Protein AF-A0A3D1ETH5-F1 (afdb_monomer)

Sequence (197 aa):
MKRRTPTIRRSRGFTLVEVIVVAILLSFAALAVVPSLRANPSAKFQLATDQVMDLLSVYALRDRTGNAPVALQRQLDFQGMEVVSDRLALLVQDEIDGVTEWRIDPHVRPVELIEAISRDGIDVRLDGELIDTEGEPIAHRPGEDRPDILVLLRQEDLQLTSMIRLSPWSIAPSRDGRAEAMDEIDLDGLGRSEVDW

Solvent-accessible surface area (backbone atoms only — not comparable to full-atom values): 11628 Å² total; per-residue (Å²): 138,86,84,82,78,82,80,79,78,80,75,82,71,83,49,75,66,56,53,51,51,50,52,52,52,49,52,56,50,46,67,68,50,57,64,77,73,51,79,59,52,70,58,40,32,50,51,39,51,53,42,48,44,52,51,50,24,51,49,40,48,40,51,73,73,38,90,46,37,36,24,45,30,38,48,73,41,67,63,86,92,43,77,76,40,35,29,48,33,54,28,33,52,46,77,55,98,89,44,79,44,83,38,71,37,91,90,53,80,60,35,64,41,62,84,27,37,38,98,85,17,68,47,43,22,50,74,80,45,81,52,78,36,76,73,58,60,53,69,48,53,60,91,56,87,53,61,36,37,35,41,37,41,29,24,69,96,76,70,44,74,48,43,38,37,34,48,54,86,47,68,53,33,19,51,74,87,40,64,65,70,75,73,80,77,62,57,78,83,68,73,65,86,81,70,86,128

Nearest PDB structures (foldseek):
  4k15-assembly1_A-2  TM=2.577E-01  e=1.384E+00  Listeria monocytogenes EGD-e
  4k15-assembly1_B-2  TM=2.641E-01  e=2.159E+00  Listeria monocytogenes EGD-e
  5yzg-assembly1_Y  TM=3.967E-01  e=9.155E+00  Homo sapiens

pLDDT: mean 82.35, std 14.4, range [39.69, 95.88]

Radius of gyration: 28.46 Å; Cα contacts (8 Å, |Δi|>4): 292; chains: 1; bounding box: 95×39×78 Å

Mean predicted aligned error: 12.79 Å

Secondary structure (DSSP, 8-state):
--PPPP------PPPHHHHHHHHHHHHHHHHHHGGGGS--HHHHHHHHHHHHHHHHHHHHHHHHH-SS-EEEEEEEEEETTEEEEEEEEEEEEEEETTEEEEEE-TTSPPEE-TTTS-TT-EEEEETTEEE--SSS-EEE-TTSPPP-EEEEEEETTTTEEEEEEE-TT-SS-EETTEE-PPP---STTTT------

Foldseek 3Di:
DDDDDDDPPPDPDQDPVNVVVVVVVVVVVCVVCVVVPPPDLQVLLVVLLVLVQVQVLVVLVCLAPPQWKKFWAWEFDDDDPDTPWTWIFIWTWDADPNDTDTDGDPVGDTRTCPSNADPPFKWKDWLRHTDDRHDDTHIDHRPDQGTWIWIWGHHPVVRDIWIWIDHRPDSGIAIPPHTPDPPPPPPVVVPPPDDDD

Structure (mmCIF, N/CA/C/O backbone):
data_AF-A0A3D1ETH5-F1
#
_entry.id   AF-A0A3D1ETH5-F1
#
loop_
_atom_site.group_PDB
_atom_site.id
_atom_site.type_symbol
_atom_site.label_atom_id
_atom_site.label_alt_id
_atom_site.label_comp_id
_atom_site.label_asym_id
_atom_site.label_entity_id
_atom_site.label_seq_id
_atom_site.pdbx_PDB_ins_code
_atom_site.Cartn_x
_atom_site.Cartn_y
_atom_site.Cartn_z
_atom_site.occupancy
_atom_site.B_iso_or_equiv
_atom_site.auth_seq_id
_atom_site.auth_comp_id
_atom_site.auth_asym_id
_atom_site.auth_atom_id
_atom_site.pdbx_PDB_model_num
ATOM 1 N N . MET A 1 1 ? 79.761 21.610 -37.002 1.00 43.00 1 MET A N 1
ATOM 2 C CA . MET A 1 1 ? 78.341 21.835 -36.630 1.00 43.00 1 MET A CA 1
ATOM 3 C C . MET A 1 1 ? 77.463 20.800 -37.333 1.00 43.00 1 MET A C 1
ATOM 5 O O . MET A 1 1 ? 77.356 20.850 -38.549 1.00 43.00 1 MET A O 1
ATOM 9 N N . LYS A 1 2 ? 76.884 19.829 -36.609 1.00 47.31 2 LYS A N 1
ATOM 10 C CA . LYS A 1 2 ? 75.957 18.820 -37.166 1.00 47.31 2 LYS A CA 1
ATOM 11 C C . LYS A 1 2 ? 74.516 19.313 -36.982 1.00 47.31 2 LYS A C 1
ATOM 13 O O . LYS A 1 2 ? 74.071 19.452 -35.846 1.00 47.31 2 LYS A O 1
ATOM 18 N N . ARG A 1 3 ? 73.799 19.605 -38.075 1.00 53.00 3 ARG A N 1
ATOM 19 C CA . ARG A 1 3 ? 72.366 19.954 -38.034 1.00 53.00 3 ARG A CA 1
ATOM 20 C C . ARG A 1 3 ? 71.557 18.695 -37.707 1.00 53.00 3 ARG A C 1
ATOM 22 O O . ARG A 1 3 ? 71.654 17.706 -38.426 1.00 53.00 3 ARG A O 1
ATOM 29 N N . ARG A 1 4 ? 70.784 18.726 -36.617 1.00 62.22 4 ARG A N 1
ATOM 30 C CA . ARG A 1 4 ? 69.775 17.705 -36.303 1.00 62.22 4 ARG A CA 1
ATOM 31 C C . ARG A 1 4 ? 68.508 18.031 -37.091 1.00 62.22 4 ARG A C 1
ATOM 33 O O . ARG A 1 4 ? 67.920 19.088 -36.889 1.00 62.22 4 ARG A O 1
ATOM 40 N N . THR A 1 5 ? 68.117 17.140 -37.990 1.00 58.19 5 THR A N 1
ATOM 41 C CA . THR A 1 5 ? 66.862 17.236 -38.741 1.00 58.19 5 THR A CA 1
ATOM 42 C C . THR A 1 5 ? 65.716 16.763 -37.839 1.00 58.19 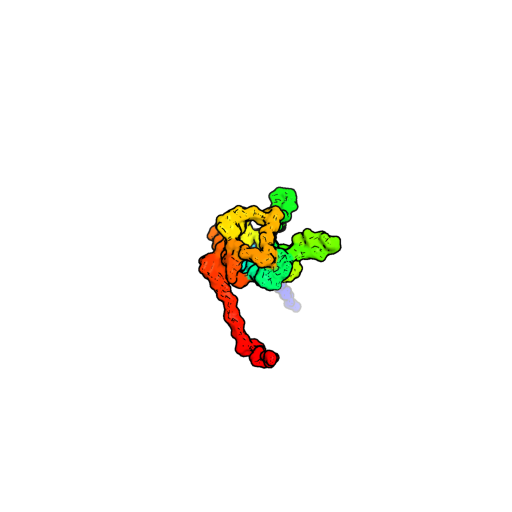5 THR A C 1
ATOM 44 O O . THR A 1 5 ? 65.813 15.659 -37.299 1.00 58.19 5 THR A O 1
ATOM 47 N N . PRO A 1 6 ? 64.648 17.551 -37.627 1.00 60.72 6 PRO A N 1
ATOM 48 C CA . PRO A 1 6 ? 63.519 17.119 -36.814 1.00 60.72 6 PRO A CA 1
ATOM 49 C C . PRO A 1 6 ? 62.725 16.041 -37.561 1.00 60.72 6 PRO A C 1
ATOM 51 O O . PRO A 1 6 ? 62.153 16.284 -38.621 1.00 60.72 6 PRO A O 1
ATOM 54 N N . THR A 1 7 ? 62.680 14.832 -37.006 1.00 59.50 7 THR A N 1
ATOM 55 C CA . THR A 1 7 ? 61.759 13.782 -37.446 1.00 59.50 7 THR A CA 1
ATOM 56 C C . THR A 1 7 ? 60.351 14.149 -36.990 1.00 59.50 7 THR A C 1
ATOM 58 O O . THR A 1 7 ? 60.011 13.991 -35.817 1.00 59.50 7 THR A O 1
ATOM 61 N N . ILE A 1 8 ? 59.534 14.659 -37.910 1.00 62.06 8 ILE A N 1
ATOM 62 C CA . ILE A 1 8 ? 58.108 14.904 -37.682 1.00 62.06 8 ILE A CA 1
ATOM 63 C C . ILE A 1 8 ? 57.440 13.538 -37.481 1.00 62.06 8 ILE A C 1
ATOM 65 O O . ILE A 1 8 ? 57.265 12.773 -38.430 1.00 62.06 8 ILE A O 1
ATOM 69 N N . ARG A 1 9 ? 57.089 13.201 -36.234 1.00 63.28 9 ARG A N 1
ATOM 70 C CA . ARG A 1 9 ? 56.206 12.063 -35.954 1.00 63.28 9 ARG A CA 1
ATOM 71 C C . ARG A 1 9 ? 54.842 12.393 -36.555 1.00 63.28 9 ARG A C 1
ATOM 73 O O . ARG A 1 9 ? 54.159 13.286 -36.066 1.00 63.28 9 ARG A O 1
ATOM 80 N N . ARG A 1 10 ? 54.447 11.684 -37.615 1.00 61.16 10 ARG A N 1
ATOM 81 C CA . ARG A 1 10 ? 53.063 11.692 -38.107 1.00 61.16 10 ARG A CA 1
ATOM 82 C C . ARG A 1 10 ? 52.172 11.111 -37.010 1.00 61.16 10 ARG A C 1
ATOM 84 O O . ARG A 1 10 ? 52.134 9.893 -36.844 1.00 61.16 10 ARG A O 1
ATOM 91 N N . SER A 1 11 ? 51.472 11.959 -36.262 1.00 63.75 11 SER A N 1
ATOM 92 C CA . SER A 1 11 ? 50.285 11.515 -35.540 1.00 63.75 11 SER A CA 1
ATOM 93 C C . SER A 1 11 ? 49.267 11.080 -36.594 1.00 63.75 11 SER A C 1
ATOM 95 O O . SER A 1 11 ? 48.898 11.845 -37.485 1.00 63.75 11 SER A O 1
ATOM 97 N N . ARG A 1 12 ? 48.879 9.804 -36.571 1.00 69.31 12 ARG A N 1
ATOM 98 C CA . ARG A 1 12 ? 47.755 9.327 -37.376 1.00 69.31 12 ARG A CA 1
ATOM 99 C C . ARG A 1 12 ? 46.499 9.910 -36.733 1.00 69.31 12 ARG A C 1
ATOM 101 O O . ARG A 1 12 ? 46.137 9.498 -35.639 1.00 69.31 12 ARG A O 1
ATOM 108 N N . GLY A 1 13 ? 45.925 10.939 -37.351 1.00 70.81 13 GLY A N 1
ATOM 109 C CA . GLY A 1 13 ? 44.608 11.439 -36.967 1.00 70.81 13 GLY A CA 1
ATOM 110 C C . GLY A 1 13 ? 43.538 10.403 -37.302 1.00 70.81 13 GLY A C 1
ATOM 111 O O . GLY A 1 13 ? 43.699 9.643 -38.259 1.00 70.81 13 GLY A O 1
ATOM 112 N N . PHE A 1 14 ? 42.468 10.379 -36.515 1.00 76.31 14 PHE A N 1
ATOM 113 C CA . PHE A 1 14 ? 41.287 9.570 -36.802 1.00 76.31 14 PHE A CA 1
ATOM 114 C C . PHE A 1 14 ? 40.679 9.993 -38.139 1.00 76.31 14 PHE A C 1
ATOM 116 O O . PHE A 1 14 ? 40.578 11.186 -38.442 1.00 76.31 14 PHE A O 1
ATOM 123 N N . THR A 1 15 ? 40.294 9.020 -38.960 1.00 87.88 15 THR A N 1
ATOM 124 C CA . THR A 1 15 ? 39.625 9.324 -40.232 1.00 87.88 15 THR A CA 1
ATOM 125 C C . THR A 1 15 ? 38.164 9.700 -39.984 1.00 87.88 15 THR A C 1
ATOM 127 O O . THR A 1 15 ? 37.548 9.224 -39.034 1.00 87.88 15 THR A O 1
ATOM 130 N N . LEU A 1 16 ? 37.574 10.533 -40.848 1.00 84.88 16 LEU A N 1
ATOM 131 C CA . LEU A 1 16 ? 36.157 10.912 -40.736 1.00 84.88 16 LEU A CA 1
ATOM 132 C C . LEU A 1 16 ? 35.232 9.681 -40.733 1.00 84.88 16 LEU A C 1
ATOM 134 O O . LEU A 1 16 ? 34.260 9.635 -39.987 1.00 84.88 16 LEU A O 1
ATOM 138 N N . VAL A 1 17 ? 35.581 8.656 -41.514 1.00 89.00 17 VAL A N 1
ATOM 139 C CA . VAL A 1 17 ? 34.868 7.372 -41.538 1.00 89.00 17 VAL A CA 1
ATOM 140 C C . VAL A 1 17 ? 34.945 6.672 -40.181 1.00 89.00 17 VAL A C 1
ATOM 142 O O . VAL A 1 17 ? 33.931 6.201 -39.681 1.00 89.00 17 VAL A O 1
ATOM 145 N N . GLU A 1 18 ? 36.117 6.642 -39.553 1.00 87.25 18 GLU A N 1
ATOM 146 C CA . GLU A 1 18 ? 36.315 6.029 -38.236 1.00 87.25 18 GLU A CA 1
ATOM 147 C C . GLU A 1 18 ? 35.511 6.747 -37.145 1.00 87.25 18 GLU A C 1
ATOM 149 O O . GLU A 1 18 ? 34.886 6.093 -36.316 1.00 87.25 18 GLU A O 1
ATOM 154 N N . VAL A 1 19 ? 35.426 8.080 -37.201 1.00 89.19 19 VAL A N 1
ATOM 155 C CA . VAL A 1 19 ? 34.584 8.864 -36.282 1.00 89.19 19 VAL A CA 1
ATOM 156 C C . VAL A 1 19 ? 33.101 8.530 -36.459 1.00 89.19 19 VAL A C 1
ATOM 158 O O . VAL A 1 19 ? 32.398 8.348 -35.468 1.00 89.19 19 VAL A O 1
ATOM 161 N N . ILE A 1 20 ? 32.623 8.395 -37.701 1.00 91.94 20 ILE A N 1
ATOM 162 C CA . ILE A 1 20 ? 31.232 8.006 -37.980 1.00 91.94 20 ILE A CA 1
ATOM 163 C C . ILE A 1 20 ? 30.955 6.592 -37.460 1.00 91.94 20 ILE A C 1
ATOM 165 O O . ILE A 1 20 ? 29.942 6.370 -36.800 1.00 91.94 20 ILE A O 1
ATOM 169 N N . VAL A 1 21 ? 31.863 5.643 -37.704 1.00 93.81 21 VAL A N 1
ATOM 170 C CA . VAL A 1 21 ? 31.722 4.262 -37.222 1.00 93.81 21 VAL A CA 1
ATOM 171 C C . VAL A 1 21 ? 31.675 4.223 -35.695 1.00 93.81 21 VAL A C 1
ATOM 173 O O . VAL A 1 21 ? 30.786 3.589 -35.133 1.00 93.81 21 VAL A O 1
ATOM 176 N N . VAL A 1 22 ? 32.566 4.947 -35.012 1.00 93.31 22 VAL A N 1
ATOM 177 C CA . VAL A 1 22 ? 32.560 5.042 -33.545 1.00 93.31 22 VAL A CA 1
ATOM 178 C C . VAL A 1 22 ? 31.266 5.679 -33.036 1.00 93.31 22 VAL A C 1
ATOM 180 O O . VAL A 1 22 ? 30.674 5.158 -32.097 1.00 93.31 22 VAL A O 1
ATOM 183 N N . ALA A 1 23 ? 30.778 6.752 -33.663 1.00 91.75 23 ALA A N 1
ATOM 184 C CA . ALA A 1 23 ? 29.526 7.397 -33.266 1.00 91.75 23 ALA A CA 1
ATOM 185 C C . ALA A 1 23 ? 28.310 6.465 -33.419 1.00 91.75 23 ALA A C 1
ATOM 187 O O . ALA A 1 23 ? 27.445 6.429 -32.543 1.00 91.75 23 ALA A O 1
ATOM 188 N N . ILE A 1 24 ? 28.261 5.668 -34.491 1.00 94.38 24 ILE A N 1
ATOM 189 C CA . ILE A 1 24 ? 27.209 4.665 -34.707 1.00 94.38 24 ILE A CA 1
ATOM 190 C C . ILE A 1 24 ? 27.297 3.560 -33.648 1.00 94.38 24 ILE A C 1
ATOM 192 O O . ILE A 1 24 ? 26.287 3.220 -33.034 1.00 94.38 24 ILE A O 1
ATOM 196 N N . LEU A 1 25 ? 28.498 3.038 -33.379 1.00 92.75 25 LEU A N 1
ATOM 197 C CA . LEU A 1 25 ? 28.707 2.020 -32.345 1.00 92.75 25 LEU A 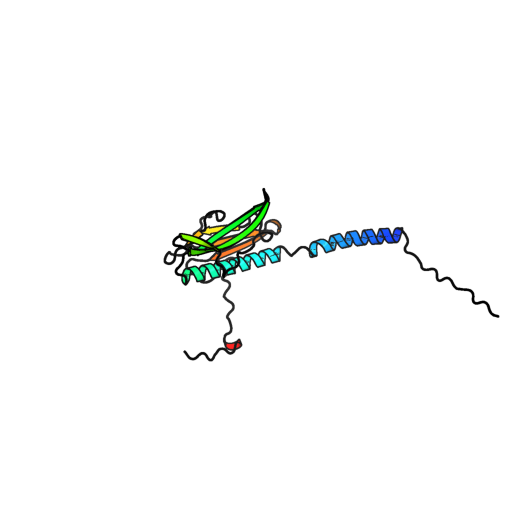CA 1
ATOM 198 C C . LEU A 1 25 ? 28.324 2.533 -30.953 1.00 92.75 25 LEU A C 1
ATOM 200 O O . LEU A 1 25 ? 27.657 1.822 -30.207 1.00 92.75 25 LEU A O 1
ATOM 204 N N . LEU A 1 26 ? 28.676 3.778 -30.624 1.00 90.44 26 LEU A N 1
ATOM 205 C CA . LEU A 1 26 ? 28.266 4.419 -29.375 1.00 90.44 26 LEU A CA 1
ATOM 206 C C . LEU A 1 26 ? 26.750 4.620 -29.302 1.00 90.44 26 LEU A C 1
ATOM 208 O O . LEU A 1 26 ? 26.176 4.442 -28.233 1.00 90.44 26 LEU A O 1
ATOM 212 N N . SER A 1 27 ? 26.087 4.931 -30.418 1.00 88.62 27 SER A N 1
ATOM 213 C CA . SER A 1 27 ? 24.626 5.082 -30.463 1.00 88.62 27 SER A CA 1
ATOM 214 C C . SER A 1 27 ? 23.909 3.754 -30.192 1.00 88.62 27 SER A C 1
ATOM 216 O O . SER A 1 27 ? 22.972 3.707 -29.397 1.00 88.62 27 SER A O 1
ATOM 218 N N . PHE A 1 28 ? 24.384 2.654 -30.786 1.00 88.50 28 PHE A N 1
ATOM 219 C CA . PHE A 1 28 ? 23.858 1.315 -30.500 1.00 88.50 28 PHE A CA 1
ATOM 220 C C . PHE A 1 28 ? 24.175 0.852 -29.074 1.00 88.50 28 PHE A C 1
ATOM 222 O O . PHE A 1 28 ? 23.312 0.279 -28.412 1.00 88.50 28 PHE A O 1
ATOM 229 N N . ALA A 1 29 ? 25.378 1.139 -28.569 1.00 83.94 29 ALA A N 1
ATOM 230 C CA . ALA A 1 29 ? 25.738 0.839 -27.186 1.00 83.94 29 ALA A CA 1
ATOM 231 C C . ALA A 1 29 ? 24.866 1.624 -26.190 1.00 83.94 29 ALA A C 1
ATOM 233 O O . ALA A 1 29 ? 24.396 1.058 -25.207 1.00 83.94 29 ALA A O 1
ATOM 234 N N . ALA A 1 30 ? 24.581 2.900 -26.466 1.00 79.44 30 ALA A N 1
ATOM 235 C CA . ALA A 1 30 ? 23.694 3.715 -25.642 1.00 79.44 30 ALA A CA 1
ATOM 236 C C . ALA A 1 30 ? 22.269 3.137 -25.590 1.00 79.44 30 ALA A C 1
ATOM 238 O O . ALA A 1 30 ? 21.687 3.059 -24.511 1.00 79.44 30 ALA A O 1
ATOM 239 N N . LEU A 1 31 ? 21.732 2.651 -26.715 1.00 77.38 31 LEU A N 1
ATOM 240 C CA . LEU A 1 31 ? 20.419 1.991 -26.758 1.00 77.38 31 LEU A CA 1
ATOM 241 C C . LEU A 1 31 ? 20.350 0.725 -25.886 1.00 77.38 31 LEU A C 1
ATOM 243 O O . LEU A 1 31 ? 19.297 0.439 -25.323 1.00 77.38 31 LEU A O 1
ATOM 247 N N . ALA A 1 32 ? 21.457 -0.006 -25.741 1.00 70.94 32 ALA A N 1
ATOM 248 C CA . ALA A 1 32 ? 21.524 -1.199 -24.897 1.00 70.94 32 ALA A CA 1
ATOM 249 C C . ALA A 1 32 ? 21.689 -0.882 -23.397 1.00 70.94 32 ALA A C 1
ATOM 251 O O . ALA A 1 32 ? 21.233 -1.656 -22.559 1.00 70.94 32 ALA A O 1
ATOM 252 N N . VAL A 1 33 ? 22.325 0.243 -23.050 1.00 63.62 33 VAL A N 1
ATOM 253 C CA . VAL A 1 33 ? 22.640 0.617 -21.655 1.00 63.62 33 VAL A CA 1
ATOM 254 C C . VAL A 1 33 ? 21.541 1.470 -21.006 1.00 63.62 33 VAL A C 1
ATOM 256 O O . VAL A 1 33 ? 21.315 1.381 -19.804 1.00 63.62 33 VAL A O 1
ATOM 259 N N . VAL A 1 34 ? 20.808 2.280 -21.774 1.00 62.00 34 VAL A N 1
ATOM 260 C CA . VAL A 1 34 ? 19.737 3.143 -21.234 1.00 62.00 34 VAL A CA 1
ATOM 261 C C . VAL A 1 34 ? 18.632 2.379 -20.472 1.00 62.00 34 VAL A C 1
ATOM 263 O O . VAL A 1 34 ? 18.206 2.879 -19.428 1.00 62.00 34 VAL A O 1
ATOM 266 N N . PRO A 1 35 ? 18.174 1.180 -20.892 1.00 57.69 35 PRO A N 1
ATOM 267 C CA . PRO A 1 35 ? 17.155 0.434 -20.152 1.00 57.69 35 PRO A CA 1
ATOM 268 C C . PRO A 1 35 ? 17.612 0.006 -18.753 1.00 57.69 35 PRO A C 1
ATOM 270 O O . PRO A 1 35 ? 16.800 0.005 -17.834 1.00 57.69 35 PRO A O 1
ATOM 273 N N . SER A 1 36 ? 18.901 -0.309 -18.560 1.00 54.06 36 SER A N 1
ATOM 274 C CA . SER A 1 36 ? 19.416 -0.808 -17.275 1.00 54.06 36 SER A CA 1
ATOM 275 C C . SER A 1 36 ? 19.567 0.276 -16.205 1.00 54.06 36 SER A C 1
ATOM 277 O O . SER A 1 36 ? 19.808 -0.045 -15.046 1.00 54.06 36 SER A O 1
ATOM 279 N N . LEU A 1 37 ? 19.456 1.555 -16.583 1.00 56.03 37 LEU A N 1
ATOM 280 C CA . LEU A 1 37 ? 19.496 2.690 -15.656 1.00 56.03 37 LEU A CA 1
ATOM 281 C C . LEU A 1 37 ? 18.102 3.110 -15.169 1.00 56.03 37 LEU A C 1
ATOM 283 O O . LEU A 1 37 ? 18.000 3.877 -14.212 1.00 56.03 37 LEU A O 1
ATOM 287 N N . ARG A 1 38 ? 17.024 2.621 -15.797 1.00 60.56 38 ARG A N 1
ATOM 288 C CA . ARG A 1 38 ? 15.666 2.806 -15.274 1.00 60.56 38 ARG A CA 1
ATOM 289 C C . ARG A 1 38 ? 15.471 1.834 -14.114 1.00 60.56 38 ARG A C 1
ATOM 291 O O . ARG A 1 38 ? 15.714 0.640 -14.259 1.00 60.56 38 ARG A O 1
ATOM 298 N N . ALA A 1 39 ? 15.078 2.366 -12.957 1.00 62.75 39 ALA A N 1
ATOM 299 C CA . ALA A 1 39 ? 14.825 1.597 -11.743 1.00 62.75 39 ALA A CA 1
ATOM 300 C C . ALA A 1 39 ? 13.980 0.349 -12.048 1.00 62.75 39 ALA A C 1
ATOM 302 O O . ALA A 1 39 ? 12.960 0.458 -12.724 1.00 62.75 39 ALA A O 1
ATOM 303 N N . ASN A 1 40 ? 14.426 -0.818 -11.569 1.00 82.19 40 ASN A N 1
ATOM 304 C CA . ASN A 1 40 ? 13.796 -2.111 -11.833 1.00 82.19 40 ASN A CA 1
ATOM 305 C C . ASN A 1 40 ? 12.329 -2.092 -11.349 1.00 82.19 40 ASN A C 1
ATOM 307 O O . ASN A 1 40 ? 12.110 -2.093 -10.135 1.00 82.19 40 ASN A O 1
ATOM 311 N N . PRO A 1 41 ? 11.325 -2.083 -12.248 1.00 83.81 41 PRO A N 1
ATOM 312 C CA . PRO A 1 41 ? 9.932 -1.929 -11.836 1.00 83.81 41 PRO A CA 1
ATOM 313 C C . PRO A 1 41 ? 9.446 -3.111 -10.986 1.00 83.81 41 PRO A C 1
ATOM 315 O O . PRO A 1 41 ? 8.681 -2.912 -10.052 1.00 83.81 41 PRO A O 1
ATOM 318 N N . SER A 1 42 ? 9.994 -4.313 -11.203 1.00 88.00 42 SER A N 1
ATOM 319 C CA . SER A 1 42 ? 9.720 -5.469 -10.342 1.00 88.00 42 SER A CA 1
ATOM 320 C C . SER A 1 42 ? 10.212 -5.263 -8.908 1.00 88.00 42 SER A C 1
ATOM 322 O O . SER A 1 42 ? 9.575 -5.752 -7.980 1.00 88.00 42 SER A O 1
ATOM 324 N N . ALA A 1 43 ? 11.333 -4.562 -8.714 1.00 88.94 43 ALA A N 1
ATOM 325 C CA . ALA A 1 43 ? 11.843 -4.261 -7.378 1.00 88.94 43 ALA A CA 1
ATOM 326 C C . ALA A 1 43 ? 10.986 -3.193 -6.684 1.00 88.94 43 ALA A C 1
ATOM 328 O O . ALA A 1 43 ? 10.737 -3.300 -5.490 1.00 88.94 43 ALA A O 1
ATOM 329 N N . LYS A 1 44 ? 10.488 -2.197 -7.434 1.00 90.81 44 LYS A N 1
ATOM 330 C CA . LYS A 1 44 ? 9.522 -1.214 -6.915 1.00 90.81 44 LYS A CA 1
ATOM 331 C C . LYS A 1 44 ? 8.213 -1.878 -6.491 1.00 90.81 44 LYS A C 1
ATOM 333 O O . LYS A 1 44 ? 7.726 -1.592 -5.407 1.00 90.81 44 LYS A O 1
ATOM 338 N N . PHE A 1 45 ? 7.691 -2.796 -7.304 1.00 92.75 45 PHE A N 1
ATOM 339 C CA . PHE A 1 45 ? 6.488 -3.561 -6.978 1.00 92.75 45 PHE A CA 1
ATOM 340 C C . PHE A 1 45 ? 6.663 -4.415 -5.715 1.00 92.75 45 PHE A C 1
ATOM 342 O O . PHE A 1 45 ? 5.786 -4.433 -4.852 1.00 92.75 45 PHE A O 1
ATOM 349 N N . GLN A 1 46 ? 7.805 -5.102 -5.581 1.00 92.38 46 GLN A N 1
ATOM 350 C CA . GLN A 1 46 ? 8.133 -5.866 -4.373 1.00 92.38 46 GLN A CA 1
ATOM 351 C C . GLN A 1 46 ? 8.219 -4.952 -3.150 1.00 92.38 46 GLN A C 1
ATOM 353 O O . GLN A 1 46 ? 7.516 -5.197 -2.180 1.00 92.38 46 GLN A O 1
ATOM 358 N N . LEU A 1 47 ? 8.969 -3.850 -3.240 1.00 92.94 47 LEU A N 1
ATOM 359 C CA . LEU A 1 47 ? 9.087 -2.885 -2.149 1.00 92.94 47 LEU A CA 1
ATOM 360 C C . LEU A 1 47 ? 7.728 -2.311 -1.728 1.00 92.94 47 LEU A C 1
ATOM 362 O O . LEU A 1 47 ? 7.449 -2.238 -0.538 1.00 92.94 47 LEU A O 1
ATOM 366 N N . ALA A 1 48 ? 6.877 -1.923 -2.680 1.00 94.25 48 ALA A N 1
ATOM 367 C CA . ALA A 1 48 ? 5.537 -1.423 -2.378 1.00 94.25 48 ALA A CA 1
ATOM 368 C C . ALA A 1 48 ? 4.669 -2.502 -1.715 1.00 94.25 48 ALA A C 1
ATOM 370 O O . ALA A 1 48 ? 3.948 -2.213 -0.767 1.00 94.25 48 ALA A O 1
ATOM 371 N N . THR A 1 49 ? 4.772 -3.755 -2.168 1.00 94.75 49 THR A N 1
ATOM 372 C CA . THR A 1 49 ? 4.079 -4.888 -1.539 1.00 94.75 49 THR A CA 1
ATOM 373 C C . THR A 1 49 ? 4.502 -5.061 -0.081 1.00 94.75 49 THR A C 1
ATOM 375 O O . THR A 1 49 ? 3.641 -5.171 0.790 1.00 94.75 49 THR A O 1
ATOM 378 N N . ASP A 1 50 ? 5.807 -5.050 0.185 1.00 94.25 50 ASP A N 1
ATOM 379 C CA . ASP A 1 50 ? 6.360 -5.219 1.530 1.00 94.25 50 ASP A CA 1
ATOM 380 C C . ASP A 1 50 ? 5.957 -4.030 2.426 1.00 94.25 50 ASP A C 1
ATOM 382 O O . ASP A 1 50 ? 5.528 -4.204 3.562 1.00 94.25 50 ASP A O 1
ATOM 386 N N . GLN A 1 51 ? 5.951 -2.810 1.883 1.00 95.31 51 GLN A N 1
ATOM 387 C CA . GLN A 1 51 ? 5.465 -1.624 2.590 1.00 95.31 51 GLN A CA 1
ATOM 388 C C . GLN A 1 51 ? 3.963 -1.685 2.913 1.00 95.31 51 GLN A C 1
ATOM 390 O O . GLN A 1 51 ? 3.553 -1.226 3.979 1.00 95.31 51 GLN A O 1
ATOM 395 N N . VAL A 1 52 ? 3.125 -2.254 2.035 1.00 95.62 52 VAL A N 1
ATOM 396 C CA . VAL A 1 52 ? 1.702 -2.489 2.346 1.00 95.62 52 VAL A CA 1
ATOM 397 C C . VAL A 1 52 ? 1.547 -3.556 3.436 1.00 95.62 52 VAL A C 1
ATOM 399 O O . VAL A 1 52 ? 0.701 -3.396 4.316 1.00 95.62 52 VAL A O 1
ATOM 402 N N . MET A 1 53 ? 2.365 -4.614 3.426 1.00 94.44 53 MET A N 1
ATOM 403 C CA . MET A 1 53 ? 2.402 -5.604 4.513 1.00 94.44 53 MET A CA 1
ATOM 404 C C . MET A 1 53 ? 2.756 -4.942 5.854 1.00 94.44 53 MET A C 1
ATOM 406 O O . MET A 1 53 ? 2.061 -5.147 6.852 1.00 94.44 53 MET A O 1
ATOM 410 N N . ASP A 1 54 ? 3.778 -4.090 5.879 1.00 93.75 54 ASP A N 1
ATOM 411 C CA . ASP A 1 54 ? 4.162 -3.340 7.077 1.00 93.75 54 ASP A CA 1
ATOM 412 C C . ASP A 1 54 ? 3.035 -2.408 7.543 1.00 93.75 54 ASP A C 1
ATOM 414 O O . ASP A 1 54 ? 2.670 -2.405 8.721 1.00 93.75 54 ASP A O 1
ATOM 418 N N . LEU A 1 55 ? 2.420 -1.664 6.617 1.00 95.12 55 LEU A N 1
ATOM 419 C CA . LEU A 1 55 ? 1.298 -0.769 6.909 1.00 95.12 55 LEU A CA 1
ATOM 420 C C . LEU A 1 55 ? 0.131 -1.522 7.562 1.00 95.12 55 LEU A C 1
ATOM 422 O O . LEU A 1 55 ? -0.399 -1.075 8.579 1.00 95.12 55 LEU A O 1
ATOM 426 N N . LEU A 1 56 ? -0.254 -2.674 7.005 1.00 94.06 56 LEU A N 1
ATOM 427 C CA . LEU A 1 56 ? -1.335 -3.503 7.541 1.00 94.06 56 LEU A CA 1
ATOM 428 C C . LEU A 1 56 ? -0.967 -4.151 8.880 1.00 94.06 56 LEU A C 1
ATOM 430 O O . LEU A 1 56 ? -1.838 -4.317 9.733 1.00 94.06 56 LEU A O 1
ATOM 434 N N . SER A 1 57 ? 0.308 -4.470 9.101 1.00 92.75 57 SER A N 1
ATOM 435 C CA . SER A 1 57 ? 0.797 -4.937 10.403 1.00 92.75 57 SER A CA 1
ATOM 436 C C . SER A 1 57 ? 0.644 -3.852 11.468 1.00 92.75 57 SER A C 1
ATOM 438 O O . SER A 1 57 ? 0.156 -4.118 12.569 1.00 92.75 57 SER A O 1
ATOM 440 N N . VAL A 1 58 ? 0.995 -2.604 11.141 1.00 92.62 58 VAL A N 1
ATOM 441 C CA . VAL A 1 58 ? 0.818 -1.482 12.072 1.00 92.62 58 VAL A CA 1
ATOM 442 C C . VAL A 1 58 ? -0.659 -1.152 12.270 1.00 92.62 58 VAL A C 1
ATOM 444 O O . VAL A 1 58 ? -1.064 -0.909 13.405 1.00 92.62 58 VAL A O 1
ATOM 447 N N . TYR A 1 59 ? -1.479 -1.214 11.217 1.00 92.31 59 TYR A N 1
ATOM 448 C CA . TYR A 1 59 ? -2.935 -1.115 11.333 1.00 92.31 59 TYR A CA 1
ATOM 449 C C . TYR A 1 59 ? -3.471 -2.148 12.335 1.00 92.31 59 TYR A C 1
ATOM 451 O O . TYR A 1 59 ? -4.147 -1.773 13.289 1.00 92.31 59 TYR A O 1
ATOM 459 N N . ALA A 1 60 ? -3.095 -3.424 12.191 1.00 91.44 60 ALA A N 1
ATOM 460 C CA . ALA A 1 60 ? -3.521 -4.501 13.085 1.00 91.44 60 ALA A CA 1
ATOM 461 C C . ALA A 1 60 ? -3.065 -4.286 14.538 1.00 91.44 60 ALA A C 1
ATOM 463 O O . ALA A 1 60 ? -3.804 -4.576 15.482 1.00 91.44 60 ALA A O 1
ATOM 464 N N . LEU A 1 61 ? -1.845 -3.775 14.728 1.00 90.31 61 LEU A N 1
ATOM 465 C CA . LEU A 1 61 ? -1.309 -3.451 16.046 1.00 90.31 61 LEU A CA 1
ATOM 466 C C . LEU A 1 61 ? -2.070 -2.287 16.693 1.00 90.31 61 LEU A C 1
ATOM 468 O O . LEU A 1 61 ? -2.392 -2.349 17.881 1.00 90.31 61 LEU A O 1
ATOM 472 N N . ARG A 1 62 ? -2.364 -1.233 15.926 1.00 89.25 62 ARG A N 1
ATOM 473 C CA . ARG A 1 62 ? -3.086 -0.044 16.395 1.00 89.25 62 ARG A CA 1
ATOM 474 C C . ARG A 1 62 ? -4.539 -0.352 16.717 1.00 89.25 62 ARG A C 1
ATOM 476 O O . ARG A 1 62 ? -5.000 0.070 17.765 1.00 89.25 62 ARG A O 1
ATOM 483 N N . ASP A 1 63 ? -5.206 -1.125 15.873 1.00 88.62 63 ASP A N 1
ATOM 484 C CA . ASP A 1 63 ? -6.551 -1.647 16.116 1.00 88.62 63 ASP A CA 1
ATOM 485 C C . ASP A 1 63 ? -6.616 -2.419 17.449 1.00 88.62 63 ASP A C 1
ATOM 487 O O . ASP A 1 63 ? -7.449 -2.156 18.312 1.00 88.62 63 ASP A O 1
ATOM 491 N N . ARG A 1 64 ? -5.645 -3.309 17.687 1.00 85.56 64 ARG A N 1
ATOM 492 C CA . ARG A 1 64 ? -5.646 -4.162 18.882 1.00 85.56 64 ARG A CA 1
ATOM 493 C C . ARG A 1 64 ? -5.251 -3.453 20.180 1.00 85.56 64 ARG A C 1
ATOM 495 O O . ARG A 1 64 ? -5.687 -3.866 21.253 1.00 85.56 64 ARG A O 1
ATOM 502 N N . THR A 1 65 ? -4.343 -2.482 20.113 1.00 86.88 65 THR A N 1
ATOM 503 C CA . THR A 1 65 ? -3.741 -1.849 21.307 1.00 86.88 65 THR A CA 1
ATOM 504 C C . THR A 1 65 ? -4.195 -0.411 21.535 1.00 86.88 65 THR A C 1
ATOM 506 O O . THR A 1 65 ? -3.986 0.131 22.620 1.00 86.88 65 THR A O 1
ATOM 509 N N . GLY A 1 66 ? -4.775 0.223 20.519 1.00 81.31 66 GLY A N 1
ATOM 510 C CA . GLY A 1 66 ? -5.198 1.612 20.540 1.00 81.31 66 GLY A CA 1
ATOM 511 C C . GLY A 1 66 ? -6.596 1.794 21.122 1.00 81.31 66 GLY A C 1
ATOM 512 O O . GLY A 1 66 ? -7.461 0.933 21.015 1.00 81.31 66 GLY A O 1
ATOM 513 N N . ASN A 1 67 ? -6.821 2.971 21.706 1.00 81.19 67 ASN A N 1
ATOM 514 C CA . ASN A 1 67 ? -8.145 3.413 22.159 1.00 81.19 67 ASN A CA 1
ATOM 515 C C . ASN A 1 67 ? -8.822 4.369 21.161 1.00 81.19 67 ASN A C 1
ATOM 517 O O . ASN A 1 67 ? -9.936 4.821 21.412 1.00 81.19 67 ASN A O 1
ATOM 521 N N . ALA A 1 68 ? -8.150 4.700 20.056 1.00 86.75 68 ALA A N 1
ATOM 522 C CA . ALA A 1 68 ? -8.660 5.582 19.015 1.00 86.75 68 ALA A CA 1
ATOM 523 C C . ALA A 1 68 ? -8.996 4.767 17.756 1.00 86.75 68 ALA A C 1
ATOM 525 O O . ALA A 1 68 ? -8.245 3.844 17.430 1.00 86.75 68 ALA A O 1
ATOM 526 N N . PRO A 1 69 ? -10.079 5.106 17.035 1.00 90.56 69 PRO A N 1
ATOM 527 C CA . PRO A 1 69 ? -10.362 4.533 15.727 1.00 90.56 69 PRO A CA 1
ATOM 528 C C . PRO A 1 69 ? -9.209 4.696 14.741 1.00 90.56 69 PRO A C 1
ATOM 530 O O . PRO A 1 69 ? -8.532 5.729 14.700 1.00 90.56 69 PRO A O 1
ATOM 533 N N . VAL A 1 70 ? -9.025 3.659 13.930 1.00 92.25 70 VAL A N 1
ATOM 534 C CA . VAL A 1 70 ? -8.014 3.589 12.874 1.00 92.25 70 VAL A CA 1
ATOM 535 C C . VAL A 1 70 ? -8.694 3.463 11.524 1.00 92.25 70 VAL A C 1
ATOM 537 O O . VAL A 1 70 ? -9.773 2.881 11.425 1.00 92.25 70 VAL A O 1
ATOM 540 N N . ALA A 1 71 ? -8.071 3.989 10.474 1.00 92.75 71 ALA A N 1
ATOM 541 C CA . ALA A 1 71 ? -8.599 3.851 9.128 1.00 92.75 71 ALA A CA 1
ATOM 542 C C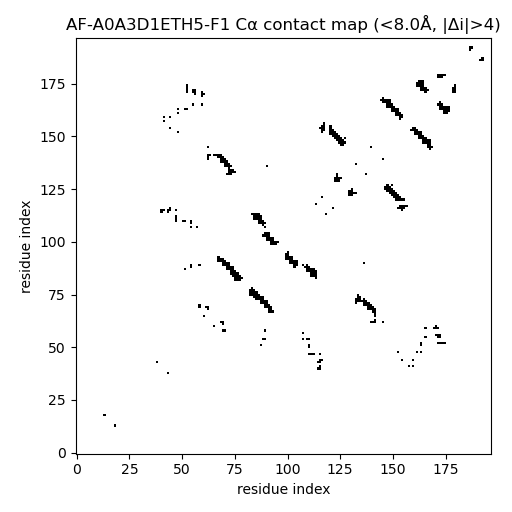 . ALA A 1 71 ? -7.523 3.664 8.061 1.00 92.75 71 ALA A C 1
ATOM 544 O O . ALA A 1 71 ? -6.395 4.123 8.218 1.00 92.75 71 ALA A O 1
ATOM 545 N N . LEU A 1 72 ? -7.887 3.014 6.958 1.00 92.62 72 LEU A N 1
ATOM 546 C CA . LEU A 1 72 ? -7.078 2.974 5.738 1.00 92.62 72 LEU A CA 1
ATOM 547 C C . LEU A 1 72 ? -7.704 3.887 4.686 1.00 92.62 72 LEU A C 1
ATOM 549 O O . LEU A 1 72 ? -8.918 3.866 4.497 1.00 92.62 72 LEU A O 1
ATOM 553 N N . GLN A 1 73 ? -6.890 4.667 3.983 1.00 93.31 73 GLN A N 1
ATOM 554 C CA . GLN A 1 73 ? -7.362 5.516 2.888 1.00 93.31 73 GLN A CA 1
ATOM 555 C C . GLN A 1 73 ? -6.335 5.547 1.762 1.00 93.31 73 GLN A C 1
ATOM 557 O O . GLN A 1 73 ? -5.131 5.651 2.018 1.00 93.31 73 GLN A O 1
ATOM 562 N N . ARG A 1 74 ? -6.820 5.501 0.519 1.00 92.56 74 ARG A N 1
ATOM 563 C CA . ARG A 1 74 ? -6.015 5.793 -0.663 1.00 92.56 74 ARG A CA 1
ATOM 564 C C . ARG A 1 74 ? -6.112 7.288 -0.950 1.00 92.56 74 ARG A C 1
ATOM 566 O O . ARG A 1 74 ? -7.199 7.836 -1.098 1.00 92.56 74 ARG A O 1
ATOM 573 N N . GLN A 1 75 ? -4.972 7.958 -0.996 1.00 91.31 75 GLN A N 1
ATOM 574 C CA . GLN A 1 75 ? -4.862 9.387 -1.250 1.00 91.31 75 GLN A CA 1
ATOM 575 C C . GLN A 1 75 ? -4.288 9.588 -2.647 1.00 91.31 75 GLN A C 1
ATOM 577 O O . GLN A 1 75 ? -3.144 9.216 -2.915 1.00 91.31 75 GLN A O 1
ATOM 582 N N . LEU A 1 76 ? -5.108 10.163 -3.524 1.00 90.31 76 LEU A N 1
ATOM 583 C CA . LEU A 1 76 ? -4.742 10.490 -4.894 1.00 90.31 76 LEU A CA 1
ATOM 584 C C . LEU A 1 76 ? -4.625 12.001 -5.041 1.00 90.31 76 LEU A C 1
ATOM 586 O O . LEU A 1 76 ? -5.612 12.726 -4.911 1.00 90.31 76 LEU A O 1
ATOM 590 N N . ASP A 1 77 ? -3.423 12.462 -5.368 1.00 89.69 77 ASP A N 1
ATOM 591 C CA . ASP A 1 77 ? -3.187 13.858 -5.713 1.00 89.69 77 ASP A CA 1
ATOM 592 C C . ASP A 1 77 ? -3.146 14.011 -7.232 1.00 89.69 77 ASP A C 1
ATOM 594 O O . ASP A 1 77 ? -2.447 13.275 -7.936 1.00 89.69 77 ASP A O 1
ATOM 598 N N . PHE A 1 78 ? -3.865 15.012 -7.739 1.00 88.50 78 PHE A N 1
ATOM 599 C CA . PHE A 1 78 ? -3.948 15.308 -9.165 1.00 88.50 78 PHE A CA 1
ATOM 600 C C . PHE A 1 78 ? -3.344 16.674 -9.486 1.00 88.50 78 PHE A C 1
ATOM 602 O O . PHE A 1 78 ? -3.637 17.675 -8.830 1.00 88.50 78 PHE A O 1
ATOM 609 N N . GLN A 1 79 ? -2.572 16.742 -10.569 1.00 89.00 79 GLN A N 1
ATOM 610 C CA . GLN A 1 79 ? -2.184 17.994 -11.210 1.00 89.00 79 GLN A CA 1
ATOM 611 C C . GLN A 1 79 ? -2.851 18.069 -12.587 1.00 89.00 79 GLN A C 1
ATOM 613 O O . GLN A 1 79 ? -2.367 17.541 -13.587 1.00 89.00 79 GLN A O 1
ATOM 618 N N . GLY A 1 80 ? -4.015 18.718 -12.644 1.00 90.19 80 GLY A N 1
ATOM 619 C CA . GLY A 1 80 ? -4.858 18.699 -13.839 1.00 90.19 80 GLY A CA 1
ATOM 620 C C . GLY A 1 80 ? -5.504 17.325 -14.030 1.00 90.19 80 GLY A C 1
ATOM 621 O O . GLY A 1 80 ? -6.332 16.929 -13.220 1.00 90.19 80 GLY A O 1
ATOM 622 N N . MET A 1 81 ? -5.146 16.617 -15.105 1.00 86.12 81 MET A N 1
ATOM 623 C CA . MET A 1 81 ? -5.635 15.253 -15.390 1.00 86.12 81 MET A CA 1
ATOM 624 C C . MET A 1 81 ? -4.618 14.158 -15.033 1.00 86.12 81 MET A C 1
ATOM 626 O O . MET A 1 81 ? -4.898 12.976 -15.231 1.00 86.12 81 MET A O 1
ATOM 630 N N . GLU A 1 82 ? -3.435 14.538 -14.552 1.00 85.19 82 GLU A N 1
ATOM 631 C CA . GLU A 1 82 ? -2.347 13.620 -14.2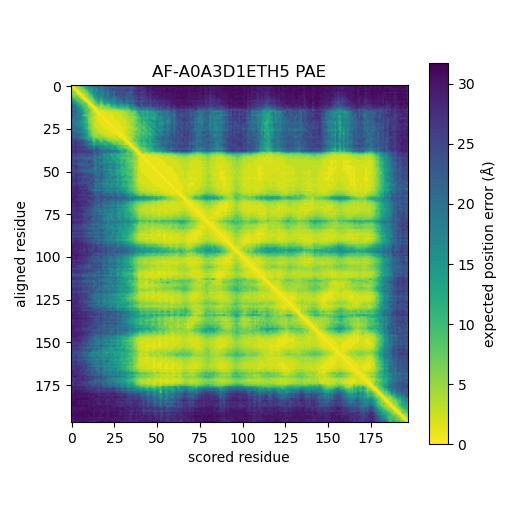24 1.00 85.19 82 GLU A CA 1
ATOM 632 C C . GLU A 1 82 ? -2.349 13.302 -12.726 1.00 85.19 82 GLU A C 1
ATOM 634 O O . GLU A 1 82 ? -2.471 14.210 -11.903 1.00 85.19 82 GLU A O 1
ATOM 639 N N . VAL A 1 83 ? -2.220 12.017 -12.381 1.00 85.81 83 VAL A N 1
ATOM 640 C CA . VAL A 1 83 ? -2.001 11.571 -10.998 1.00 85.81 83 VAL A CA 1
ATOM 641 C C . VAL A 1 83 ? -0.538 11.835 -10.656 1.00 85.81 83 VAL A C 1
ATOM 643 O O . VAL A 1 83 ? 0.348 11.268 -11.292 1.00 85.81 83 VAL A O 1
ATOM 646 N N . VAL A 1 84 ? -0.286 12.693 -9.670 1.00 89.75 84 VAL A N 1
ATOM 647 C CA . VAL A 1 84 ? 1.072 13.054 -9.223 1.00 89.75 84 VAL A CA 1
ATOM 648 C C . VAL A 1 84 ? 1.480 12.355 -7.931 1.00 89.75 84 VAL A C 1
ATOM 650 O O . VAL A 1 84 ? 2.672 12.234 -7.657 1.00 89.75 84 VAL A O 1
ATOM 653 N N . SER A 1 85 ? 0.514 11.874 -7.149 1.00 89.50 85 SER A N 1
ATOM 654 C CA . SER A 1 85 ? 0.756 11.017 -5.991 1.00 89.50 85 SER A CA 1
ATOM 655 C C . SER A 1 85 ? -0.373 10.006 -5.856 1.00 89.50 85 SER A C 1
ATOM 657 O O . SER A 1 85 ? -1.534 10.328 -6.102 1.00 89.50 85 SER A O 1
ATOM 659 N N . ASP A 1 86 ? -0.007 8.788 -5.482 1.00 92.12 86 ASP A N 1
ATOM 660 C CA . ASP A 1 86 ? -0.925 7.705 -5.160 1.00 92.12 86 ASP A CA 1
ATOM 661 C C . ASP A 1 86 ? -0.370 6.996 -3.933 1.00 92.12 86 ASP A C 1
ATOM 663 O O . ASP A 1 86 ? 0.710 6.399 -3.994 1.00 92.12 86 ASP A O 1
ATOM 667 N N . ARG A 1 87 ? -1.063 7.146 -2.804 1.00 93.25 87 ARG A N 1
ATOM 668 C CA . ARG A 1 87 ? -0.584 6.698 -1.499 1.00 93.25 87 ARG A CA 1
ATOM 669 C C . ARG A 1 87 ? -1.629 5.889 -0.773 1.00 93.25 87 ARG A C 1
ATOM 671 O O . ARG A 1 87 ? -2.774 6.313 -0.689 1.00 93.25 87 ARG A O 1
ATOM 678 N N . LEU A 1 88 ? -1.218 4.802 -0.132 1.00 93.94 88 LEU A N 1
ATOM 679 C CA . LEU A 1 88 ? -2.032 4.146 0.888 1.00 93.94 88 LEU A CA 1
ATOM 680 C C . LEU A 1 88 ? -1.565 4.608 2.271 1.00 93.94 88 LEU A C 1
ATOM 682 O O . LEU A 1 88 ? -0.400 4.429 2.630 1.00 93.94 88 LEU A O 1
ATOM 686 N N . ALA A 1 89 ? -2.460 5.222 3.040 1.00 94.56 89 ALA A N 1
ATOM 687 C CA . ALA A 1 89 ? -2.151 5.800 4.342 1.00 94.56 89 ALA A CA 1
ATOM 688 C C . ALA A 1 89 ? -2.955 5.140 5.466 1.00 94.56 89 ALA A C 1
ATOM 690 O O . ALA A 1 89 ? -4.122 4.783 5.294 1.00 94.56 89 ALA A O 1
ATOM 691 N N . LEU A 1 90 ? -2.318 5.034 6.635 1.00 94.06 90 LEU A N 1
ATOM 692 C CA . LEU A 1 90 ? -2.977 4.757 7.905 1.00 94.06 90 LEU A CA 1
ATOM 693 C C . LEU A 1 90 ? -3.394 6.085 8.532 1.00 94.06 90 LEU A C 1
ATOM 695 O O . LEU A 1 90 ? -2.568 6.987 8.697 1.00 94.06 90 LEU A O 1
ATOM 699 N N . LEU A 1 91 ? -4.660 6.179 8.911 1.00 93.81 91 LEU A N 1
ATOM 700 C CA . LEU A 1 91 ? -5.217 7.311 9.621 1.00 93.81 91 LEU A CA 1
ATOM 701 C C . LEU A 1 91 ? -5.584 6.902 11.037 1.00 93.81 91 LEU A C 1
ATOM 703 O O . LEU A 1 91 ? -6.016 5.781 11.299 1.00 93.81 91 LEU A O 1
ATOM 707 N N . VAL A 1 92 ? -5.428 7.855 11.938 1.00 92.69 92 VAL A N 1
ATOM 708 C CA . VAL A 1 92 ? -5.874 7.784 13.320 1.00 92.69 92 VAL A CA 1
ATOM 709 C C . VAL A 1 92 ? -6.815 8.944 13.568 1.00 92.69 92 VAL A C 1
ATOM 711 O O . VAL A 1 92 ? -6.645 10.039 13.021 1.00 92.69 92 VAL A O 1
ATOM 714 N N . GLN A 1 93 ? -7.832 8.683 14.371 1.00 90.88 93 GLN A N 1
ATOM 715 C CA . GLN A 1 93 ? -8.738 9.720 14.808 1.00 90.88 93 GLN A CA 1
ATOM 716 C C . GLN A 1 93 ? -8.127 10.456 16.009 1.00 90.88 93 GLN A C 1
ATOM 718 O O . GLN A 1 93 ? -7.755 9.820 16.995 1.00 90.88 93 GLN A O 1
ATOM 723 N N . ASP A 1 94 ? -8.011 11.780 15.915 1.00 87.31 94 ASP A N 1
ATOM 724 C CA . ASP A 1 94 ? -7.453 12.635 16.968 1.00 87.31 94 ASP A CA 1
ATOM 725 C C . ASP A 1 94 ? -8.465 13.720 17.360 1.00 87.31 94 ASP A C 1
ATOM 727 O O . ASP A 1 94 ? -9.245 14.183 16.522 1.00 87.31 94 ASP A O 1
ATOM 731 N N . GLU A 1 95 ? -8.477 14.110 18.634 1.00 86.62 95 GLU A N 1
ATOM 732 C CA . GLU A 1 95 ? -9.355 15.161 19.153 1.00 86.62 95 GLU A CA 1
ATOM 733 C C . GLU A 1 95 ? -8.530 16.417 19.425 1.00 86.62 95 GLU A C 1
ATOM 735 O O . GLU A 1 95 ? -7.711 16.466 20.344 1.00 86.62 95 GLU A O 1
ATOM 740 N N . ILE A 1 96 ? -8.758 17.453 18.620 1.00 80.50 96 ILE A N 1
ATOM 741 C CA . ILE A 1 96 ? -8.051 18.729 18.723 1.00 80.50 96 ILE A CA 1
ATOM 742 C C . ILE A 1 96 ? -9.098 19.821 18.874 1.00 80.50 96 ILE A C 1
ATOM 744 O O . ILE A 1 96 ? -10.017 19.932 18.068 1.00 80.50 96 ILE A O 1
ATOM 748 N N . ASP A 1 97 ? -8.985 20.606 19.945 1.00 83.62 97 ASP A N 1
ATOM 749 C CA . ASP A 1 97 ? -9.920 21.691 20.261 1.00 83.62 97 ASP A CA 1
ATOM 750 C C . ASP A 1 97 ? -11.402 21.248 20.310 1.00 83.62 97 ASP A C 1
ATOM 752 O O . ASP A 1 97 ? -12.313 22.023 20.017 1.00 83.62 97 ASP A O 1
ATOM 756 N N . GLY A 1 98 ? -11.654 19.990 20.700 1.00 84.44 98 GLY A N 1
ATOM 757 C CA . GLY A 1 98 ? -12.995 19.396 20.787 1.00 84.44 98 GLY A CA 1
ATOM 758 C C . GLY A 1 98 ? -13.596 18.973 19.442 1.00 84.44 98 GLY A C 1
ATOM 759 O O . GLY A 1 98 ? -14.776 18.624 19.385 1.00 84.44 98 GLY A O 1
ATOM 760 N N . VAL A 1 99 ? -12.811 19.011 18.360 1.00 86.31 99 VAL A N 1
ATOM 761 C CA . VAL A 1 99 ? -13.189 18.496 17.042 1.00 86.31 99 VAL A CA 1
ATOM 762 C C . VAL A 1 99 ? -12.411 17.218 16.772 1.00 86.31 99 VAL A C 1
ATOM 764 O O . VAL A 1 99 ? -11.189 17.162 16.898 1.00 86.31 99 VAL A O 1
ATOM 767 N N . THR A 1 100 ? -13.146 16.174 16.409 1.00 87.00 100 THR A N 1
ATOM 768 C CA . THR A 1 100 ? -12.580 14.875 16.079 1.00 87.00 100 THR A CA 1
ATOM 769 C C . THR A 1 100 ? -12.272 14.807 14.584 1.00 87.00 100 THR A C 1
ATOM 771 O O . THR A 1 100 ? -13.193 14.817 13.766 1.00 87.00 100 THR A O 1
ATOM 774 N N . GLU A 1 101 ? -10.994 14.711 14.218 1.00 90.56 101 GLU A N 1
ATOM 775 C CA . GLU A 1 101 ? -10.541 14.719 12.822 1.00 90.56 101 GLU A CA 1
ATOM 776 C C . GLU A 1 101 ? -9.688 13.490 12.485 1.00 90.56 101 GLU A C 1
ATOM 778 O O . GLU A 1 101 ? -8.957 12.955 13.321 1.00 90.56 101 GLU A O 1
ATOM 783 N N . TRP A 1 102 ? -9.774 13.043 11.230 1.00 91.75 102 TRP A N 1
ATOM 784 C CA . TRP A 1 102 ? -8.893 12.008 10.695 1.00 91.75 102 TRP A CA 1
ATOM 785 C C . TRP A 1 102 ? -7.553 12.615 10.305 1.00 91.75 102 TRP A C 1
ATOM 787 O O . TRP A 1 102 ? -7.489 13.554 9.510 1.00 91.75 102 TRP A O 1
ATOM 797 N N . ARG A 1 103 ? -6.468 12.049 10.826 1.00 91.94 103 ARG A N 1
ATOM 798 C CA . ARG A 1 103 ? -5.106 12.473 10.502 1.00 91.94 103 ARG A CA 1
ATOM 799 C C . ARG A 1 103 ? -4.255 11.274 10.138 1.00 91.94 103 ARG A C 1
ATOM 801 O O . ARG A 1 103 ? -4.430 10.199 10.697 1.00 91.94 103 ARG A O 1
ATOM 808 N N . ILE A 1 104 ? -3.304 11.471 9.230 1.00 92.31 104 ILE A N 1
ATOM 809 C CA . ILE A 1 104 ? -2.282 10.459 8.934 1.00 92.31 104 ILE A CA 1
ATOM 810 C C . ILE A 1 104 ? -1.514 10.157 10.227 1.00 92.31 104 ILE A C 1
ATOM 812 O O . ILE A 1 104 ? -1.095 11.092 10.916 1.00 92.31 104 ILE A O 1
ATOM 816 N N . ASP A 1 105 ? -1.327 8.874 10.550 1.00 91.19 105 ASP A N 1
ATOM 817 C CA . ASP A 1 105 ? -0.539 8.470 11.717 1.00 91.19 105 ASP A CA 1
ATOM 818 C C . ASP A 1 105 ? 0.909 8.971 11.555 1.00 91.19 105 ASP A C 1
ATOM 820 O O . ASP A 1 105 ? 1.608 8.540 10.637 1.00 91.19 105 ASP A O 1
ATOM 824 N N . PRO A 1 106 ? 1.412 9.858 12.436 1.00 89.25 106 PRO A N 1
ATOM 825 C CA . PRO A 1 106 ? 2.757 10.414 12.299 1.00 89.25 106 PRO A CA 1
ATOM 826 C C . PRO A 1 106 ? 3.874 9.376 12.499 1.00 89.25 106 PRO A C 1
ATOM 828 O O . PRO A 1 106 ? 5.029 9.653 12.175 1.00 89.25 106 PRO A O 1
ATOM 831 N N . HIS A 1 107 ? 3.554 8.196 13.036 1.00 87.88 107 HIS A N 1
ATOM 832 C CA . HIS A 1 107 ? 4.512 7.117 13.281 1.00 87.88 107 HIS A CA 1
ATOM 833 C C . HIS A 1 107 ? 4.626 6.147 12.105 1.00 87.88 107 HIS A C 1
ATOM 835 O O . HIS A 1 107 ? 5.482 5.263 12.133 1.00 87.88 107 HIS A O 1
ATOM 841 N N . VAL A 1 108 ? 3.782 6.297 11.081 1.00 90.88 108 VAL A N 1
ATOM 842 C CA . VAL A 1 108 ? 3.734 5.393 9.934 1.00 90.88 108 VAL A CA 1
ATOM 843 C C . VAL A 1 108 ? 3.844 6.201 8.657 1.00 90.88 108 VAL A C 1
ATOM 845 O O . VAL A 1 108 ? 3.142 7.186 8.451 1.00 90.88 108 VAL A O 1
ATOM 848 N N . ARG A 1 109 ? 4.757 5.795 7.778 1.00 92.00 109 ARG A N 1
ATOM 849 C CA . ARG A 1 109 ? 4.870 6.436 6.471 1.00 92.00 109 ARG A CA 1
ATOM 850 C C . ARG A 1 109 ? 3.775 5.900 5.550 1.00 92.00 109 ARG A C 1
ATOM 852 O O . ARG A 1 109 ? 3.634 4.681 5.470 1.00 92.00 109 ARG A O 1
ATOM 859 N N . PRO A 1 110 ? 3.049 6.771 4.830 1.00 93.81 110 PRO A N 1
ATOM 860 C CA . PRO A 1 110 ? 2.207 6.336 3.727 1.00 93.81 110 PRO A CA 1
ATOM 861 C C . PRO A 1 110 ? 3.026 5.559 2.696 1.00 93.81 110 PRO A C 1
ATOM 863 O O . PRO A 1 110 ? 4.191 5.882 2.441 1.00 93.81 110 PRO A O 1
ATOM 866 N N . VAL A 1 111 ? 2.407 4.545 2.106 1.00 94.88 111 VAL A N 1
ATOM 867 C CA . VAL A 1 111 ? 3.022 3.718 1.071 1.00 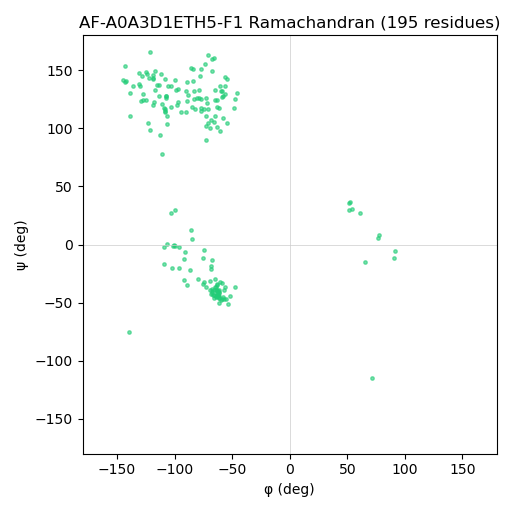94.88 111 VAL A CA 1
ATOM 868 C C . VAL A 1 111 ? 2.825 4.402 -0.268 1.00 94.88 111 VAL A C 1
ATOM 870 O O . VAL A 1 111 ? 1.689 4.591 -0.689 1.00 94.88 111 VAL A O 1
ATOM 873 N N . GLU A 1 112 ? 3.918 4.772 -0.929 1.00 93.31 112 GLU A N 1
ATOM 874 C CA . GLU A 1 112 ? 3.880 5.340 -2.279 1.00 93.31 112 GLU A CA 1
ATOM 875 C C . GLU A 1 112 ? 3.659 4.212 -3.291 1.00 93.31 112 GLU A C 1
ATOM 877 O O . GLU A 1 112 ? 4.497 3.325 -3.458 1.00 93.31 112 GLU A O 1
ATOM 882 N N . LEU A 1 113 ? 2.516 4.252 -3.965 1.00 90.88 113 LEU A N 1
ATOM 883 C CA . LEU A 1 113 ? 2.103 3.270 -4.964 1.00 90.88 113 LEU A CA 1
ATOM 884 C C . LEU A 1 113 ? 2.425 3.733 -6.388 1.00 90.88 113 LEU A C 1
ATOM 886 O O . LEU A 1 113 ? 2.541 2.917 -7.308 1.00 90.88 113 LEU A O 1
ATOM 890 N N . ILE A 1 114 ? 2.622 5.040 -6.568 1.00 84.94 114 ILE A N 1
ATOM 891 C CA . ILE A 1 114 ? 2.962 5.625 -7.861 1.00 84.94 114 ILE A CA 1
ATOM 892 C C . ILE A 1 114 ? 4.232 4.981 -8.437 1.00 84.94 114 ILE A C 1
ATOM 894 O O . ILE A 1 114 ? 5.211 4.738 -7.734 1.00 84.94 114 ILE A O 1
ATOM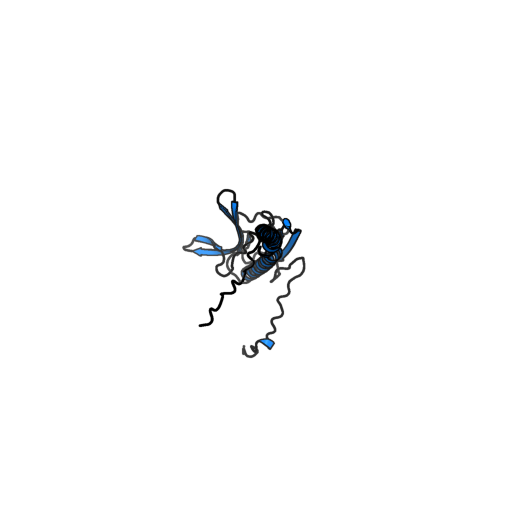 898 N N . GLU A 1 115 ? 4.204 4.665 -9.733 1.00 85.38 115 GLU A N 1
ATOM 899 C CA . GLU A 1 115 ? 5.246 3.920 -10.466 1.00 85.38 115 GLU A CA 1
ATOM 900 C C . GLU A 1 115 ? 5.459 2.451 -10.049 1.00 85.38 115 GLU A C 1
ATOM 902 O O . GLU A 1 115 ? 6.129 1.716 -10.781 1.00 85.38 115 GLU A O 1
ATOM 907 N N . ALA A 1 116 ? 4.942 2.016 -8.895 1.00 84.06 116 ALA A N 1
ATOM 908 C CA . ALA A 1 116 ? 5.065 0.643 -8.412 1.00 84.06 116 ALA A CA 1
ATOM 909 C C . ALA A 1 116 ? 3.921 -0.250 -8.910 1.00 84.06 116 ALA A C 1
ATOM 911 O O . ALA A 1 116 ? 4.152 -1.419 -9.213 1.00 84.06 116 ALA A O 1
ATOM 912 N N . ILE A 1 117 ? 2.713 0.302 -9.032 1.00 90.44 117 ILE A N 1
ATOM 913 C CA . ILE A 1 117 ? 1.524 -0.389 -9.548 1.00 90.44 117 ILE A CA 1
ATOM 914 C C . ILE A 1 117 ? 0.948 0.326 -10.777 1.00 90.44 117 ILE A C 1
ATOM 916 O O . ILE A 1 117 ? 1.289 1.473 -11.074 1.00 90.44 117 ILE A O 1
ATOM 920 N N . SER A 1 118 ? 0.064 -0.361 -11.502 1.00 88.62 118 SER A N 1
ATOM 921 C CA . SER A 1 118 ? -0.772 0.281 -12.524 1.00 88.62 118 SER A CA 1
ATOM 922 C C . SER A 1 118 ? -1.774 1.247 -11.877 1.00 88.62 118 SER A C 1
ATOM 924 O O . SER A 1 118 ? -2.098 1.108 -10.702 1.00 88.62 118 SER A O 1
ATOM 926 N N . ARG A 1 119 ? -2.310 2.203 -12.648 1.00 82.62 119 ARG A N 1
ATOM 927 C CA . ARG A 1 119 ? -3.257 3.226 -12.156 1.00 82.62 119 ARG A CA 1
ATOM 928 C C . ARG A 1 119 ? -4.458 2.636 -11.398 1.00 82.62 119 ARG A C 1
ATOM 930 O O . ARG A 1 119 ? -4.777 3.094 -10.305 1.00 82.62 119 ARG A O 1
ATOM 937 N N . ASP A 1 120 ? -5.040 1.574 -11.949 1.00 85.06 120 ASP A N 1
ATOM 938 C CA . ASP A 1 120 ? -6.148 0.808 -11.353 1.00 85.06 120 ASP A CA 1
ATOM 939 C C . ASP A 1 120 ? -5.634 -0.520 -10.758 1.00 85.06 120 ASP A C 1
ATOM 941 O O . ASP A 1 120 ? -6.306 -1.555 -10.714 1.00 85.06 120 ASP A O 1
ATOM 945 N N . GLY A 1 121 ? -4.360 -0.518 -10.368 1.00 88.75 121 GLY A N 1
ATOM 946 C CA . GLY A 1 121 ? -3.611 -1.678 -9.914 1.00 88.75 121 GLY A CA 1
ATOM 947 C C . GLY A 1 121 ? -3.771 -1.973 -8.429 1.00 88.75 121 GLY A C 1
ATOM 948 O O . GLY A 1 121 ? -2.994 -2.765 -7.913 1.00 88.75 121 GLY A O 1
ATOM 949 N N . ILE A 1 122 ? -4.722 -1.350 -7.737 1.00 92.19 122 ILE A N 1
ATOM 950 C CA . ILE A 1 122 ? -5.021 -1.628 -6.333 1.00 92.19 122 ILE A CA 1
ATOM 951 C C . ILE A 1 122 ? -6.517 -1.872 -6.161 1.00 92.19 122 ILE A C 1
ATOM 953 O O . ILE A 1 122 ? -7.328 -1.012 -6.483 1.00 92.19 122 ILE A O 1
ATOM 957 N N . ASP A 1 123 ? -6.865 -3.033 -5.612 1.00 92.69 123 ASP A N 1
ATOM 958 C CA . ASP A 1 123 ? -8.210 -3.300 -5.107 1.00 92.69 123 ASP A CA 1
ATOM 959 C C . ASP A 1 123 ? -8.126 -3.555 -3.607 1.00 92.69 123 ASP A C 1
ATOM 961 O O . ASP A 1 123 ? -7.313 -4.368 -3.162 1.00 92.69 123 ASP A O 1
ATOM 965 N N . VAL A 1 124 ? -9.006 -2.924 -2.835 1.00 92.19 124 VAL A N 1
ATOM 966 C CA . VAL A 1 124 ? -9.171 -3.213 -1.409 1.00 92.19 124 VAL A CA 1
ATOM 967 C C . VAL A 1 124 ? -10.547 -3.821 -1.198 1.00 92.19 124 VAL A C 1
ATOM 969 O O . VAL A 1 124 ? -11.555 -3.272 -1.640 1.00 92.19 124 VAL A O 1
ATOM 972 N N . ARG A 1 125 ? -10.597 -4.977 -0.536 1.00 92.88 125 ARG A N 1
ATOM 973 C CA . ARG A 1 125 ? -11.843 -5.625 -0.140 1.00 92.88 125 ARG A CA 1
ATOM 974 C C . ARG A 1 125 ? -11.939 -5.757 1.366 1.00 92.88 125 ARG A C 1
ATOM 976 O O . ARG A 1 125 ? -10.948 -6.088 2.012 1.00 92.88 125 ARG A O 1
ATOM 983 N N . LEU A 1 126 ? -13.146 -5.572 1.882 1.00 91.56 126 LEU A N 1
ATOM 984 C CA . LEU A 1 126 ? -13.510 -5.823 3.272 1.00 91.56 126 LEU A CA 1
ATOM 985 C C . LEU A 1 126 ? -14.570 -6.915 3.290 1.00 91.56 126 LEU A C 1
ATOM 987 O O . LEU A 1 126 ? -15.578 -6.797 2.598 1.00 91.56 126 LEU A O 1
ATOM 991 N N . ASP A 1 127 ? -14.312 -8.012 3.997 1.00 91.38 127 ASP A N 1
ATOM 992 C CA . ASP A 1 127 ? -15.216 -9.172 4.069 1.00 91.38 127 ASP A CA 1
ATOM 993 C C . ASP A 1 127 ? -15.661 -9.696 2.682 1.00 91.38 127 ASP A C 1
ATOM 995 O O . ASP A 1 127 ? -16.734 -10.272 2.502 1.00 91.38 127 ASP A O 1
ATOM 999 N N . GLY A 1 128 ? -14.797 -9.514 1.675 1.00 88.00 128 GLY A N 1
ATOM 1000 C CA . GLY A 1 128 ? -15.020 -9.912 0.282 1.00 88.00 128 GLY A CA 1
ATOM 1001 C C . GLY A 1 128 ? -15.672 -8.850 -0.613 1.00 88.00 128 GLY A C 1
ATOM 1002 O O . GLY A 1 128 ? -15.634 -8.998 -1.842 1.00 88.00 128 GLY A O 1
ATOM 1003 N N . GLU A 1 129 ? -16.201 -7.767 -0.048 1.00 90.38 129 GLU A N 1
ATOM 1004 C CA . GLU A 1 129 ? -16.788 -6.653 -0.795 1.00 90.38 129 GLU A CA 1
ATOM 1005 C C . GLU A 1 129 ? -15.708 -5.673 -1.253 1.00 90.38 129 GLU A C 1
ATOM 1007 O O . GLU A 1 129 ? -14.840 -5.303 -0.473 1.00 90.38 129 GLU A O 1
ATOM 1012 N N . LEU A 1 130 ? -15.734 -5.275 -2.530 1.00 88.75 130 LEU A N 1
ATOM 1013 C CA . LEU A 1 130 ? -14.815 -4.267 -3.064 1.00 88.75 130 LEU A CA 1
ATOM 1014 C C . LEU A 1 130 ? -15.217 -2.889 -2.542 1.00 88.75 130 LEU A C 1
ATOM 1016 O O . LEU A 1 130 ? -16.358 -2.479 -2.739 1.00 88.75 130 LEU A O 1
ATOM 1020 N N . ILE A 1 131 ? -14.269 -2.181 -1.934 1.00 88.00 131 ILE A N 1
ATOM 1021 C CA . ILE A 1 131 ? -14.497 -0.858 -1.360 1.00 88.00 131 ILE A CA 1
ATOM 1022 C C . ILE A 1 131 ? -13.712 0.186 -2.142 1.00 88.00 131 ILE A C 1
ATOM 1024 O O . ILE A 1 131 ? -12.544 -0.013 -2.485 1.00 88.00 131 ILE A O 1
ATOM 1028 N N . ASP A 1 132 ? -14.366 1.314 -2.398 1.00 82.06 132 ASP A N 1
ATOM 1029 C CA . ASP A 1 132 ? -13.704 2.504 -2.907 1.00 82.06 132 ASP A CA 1
ATOM 1030 C C . ASP A 1 132 ? -12.903 3.163 -1.777 1.00 82.06 132 ASP A C 1
ATOM 1032 O O . ASP A 1 132 ? -13.456 3.588 -0.764 1.00 82.06 132 ASP A O 1
ATOM 1036 N N . THR A 1 133 ? -11.585 3.213 -1.947 1.00 78.62 133 THR A N 1
ATOM 1037 C CA . THR A 1 133 ? -10.659 3.799 -0.967 1.00 78.62 133 THR A CA 1
ATOM 1038 C C . THR A 1 133 ? -10.288 5.244 -1.281 1.00 78.62 133 THR A C 1
ATOM 1040 O O . THR A 1 133 ? -9.560 5.850 -0.494 1.00 78.62 133 THR A O 1
ATOM 1043 N N . GLU A 1 134 ? -10.774 5.804 -2.395 1.00 77.94 134 GLU A N 1
ATOM 1044 C CA . GLU A 1 134 ? -10.344 7.098 -2.950 1.00 77.94 134 GLU A CA 1
ATOM 1045 C C . GLU A 1 134 ? -11.067 8.314 -2.346 1.00 77.94 134 GLU A C 1
ATOM 1047 O O . GLU A 1 134 ? -10.840 9.449 -2.766 1.00 77.94 134 GLU A O 1
ATOM 1052 N N . GLY A 1 135 ? -11.924 8.110 -1.343 1.00 72.94 135 GLY A N 1
ATOM 1053 C CA . GLY A 1 135 ? -12.714 9.180 -0.734 1.00 72.94 135 GLY A CA 1
ATOM 1054 C C . GLY A 1 135 ? -12.804 9.062 0.777 1.00 72.94 135 GLY A C 1
ATOM 1055 O O . GLY A 1 135 ? -12.167 9.821 1.509 1.00 72.94 135 GLY A O 1
ATOM 1056 N N . GLU A 1 136 ? -13.613 8.122 1.255 1.00 78.56 136 GLU A N 1
ATOM 1057 C CA . GLU A 1 136 ? -13.875 7.966 2.683 1.00 78.56 136 GLU A CA 1
ATOM 1058 C C . GLU A 1 136 ? -12.862 7.002 3.324 1.00 78.56 136 GLU A C 1
ATOM 1060 O O . GLU A 1 136 ? -12.611 5.926 2.776 1.00 78.56 136 GLU A O 1
ATOM 1065 N N . PRO A 1 137 ? -12.250 7.361 4.469 1.00 84.94 137 PRO A N 1
ATOM 1066 C CA . PRO A 1 137 ? -11.396 6.435 5.196 1.00 84.94 137 PRO A CA 1
ATOM 1067 C C . PRO A 1 137 ? -12.183 5.186 5.604 1.00 84.94 137 PRO A C 1
ATOM 1069 O O . PRO A 1 137 ? -13.257 5.284 6.199 1.00 84.94 137 PRO A O 1
ATOM 1072 N N . ILE A 1 138 ? -11.614 4.009 5.354 1.00 84.50 138 ILE A N 1
ATOM 1073 C CA . ILE A 1 138 ? -12.145 2.742 5.855 1.00 84.50 138 ILE A CA 1
ATOM 1074 C C . ILE A 1 138 ? -11.874 2.683 7.353 1.00 84.50 138 ILE A C 1
ATOM 1076 O O . ILE A 1 138 ? -10.810 2.233 7.776 1.00 84.50 138 ILE A O 1
ATOM 1080 N N . ALA A 1 139 ? -12.813 3.190 8.143 1.00 86.00 139 ALA A N 1
ATOM 1081 C CA . ALA A 1 139 ? -12.686 3.285 9.585 1.00 86.00 139 ALA A CA 1
ATOM 1082 C C . ALA A 1 139 ? -13.076 1.985 10.283 1.00 86.00 139 ALA A C 1
ATOM 1084 O O . ALA A 1 139 ? -14.073 1.348 9.951 1.00 86.00 139 ALA A O 1
ATOM 1085 N N . HIS A 1 140 ? -12.318 1.651 11.317 1.00 85.06 140 HIS A N 1
ATOM 1086 C CA . HIS A 1 140 ? -12.644 0.600 12.262 1.00 85.06 140 HIS A CA 1
ATOM 1087 C C . HIS A 1 140 ? -12.517 1.145 13.683 1.00 85.06 140 HIS A C 1
ATOM 1089 O O . HIS A 1 140 ? -11.608 1.928 13.995 1.00 85.06 140 HIS A O 1
ATOM 1095 N N . ARG A 1 141 ? -13.496 0.807 14.526 1.00 84.75 141 ARG A N 1
ATOM 1096 C CA . ARG A 1 141 ? -13.569 1.296 15.901 1.00 84.75 141 ARG A CA 1
ATOM 1097 C C . ARG A 1 141 ? -13.048 0.242 16.874 1.00 84.75 141 ARG A C 1
ATOM 1099 O O . ARG A 1 141 ? -13.401 -0.930 16.744 1.00 84.75 141 ARG A O 1
ATOM 1106 N N . PRO A 1 142 ? -12.322 0.659 17.925 1.00 78.19 142 PRO A N 1
ATOM 1107 C CA . PRO A 1 142 ? -11.887 -0.259 18.963 1.00 78.19 142 PRO A CA 1
ATOM 1108 C C . PRO A 1 142 ? -13.084 -0.990 19.582 1.00 78.19 142 PRO A C 1
ATOM 1110 O O . PRO A 1 142 ? -14.060 -0.364 20.002 1.00 78.19 142 PRO A O 1
ATOM 1113 N N . GLY A 1 143 ? -12.993 -2.317 19.656 1.00 75.38 143 GLY A N 1
ATOM 1114 C CA . GLY A 1 143 ? -14.031 -3.181 20.224 1.00 75.38 143 GLY A CA 1
ATOM 1115 C C . GLY A 1 143 ? -15.071 -3.705 19.228 1.00 75.38 143 GLY A C 1
ATOM 1116 O O . GLY A 1 143 ? -15.881 -4.543 19.618 1.00 75.38 143 GLY A O 1
ATOM 1117 N N . GLU A 1 144 ? -15.045 -3.265 17.968 1.00 84.12 144 GLU A N 1
ATOM 1118 C CA . GLU A 1 144 ? -15.745 -3.945 16.873 1.00 84.12 144 GLU A CA 1
ATOM 1119 C C . GLU A 1 144 ? -14.873 -5.090 16.329 1.00 84.12 144 GLU A C 1
ATOM 1121 O O . GLU A 1 144 ? -13.643 -5.023 16.377 1.00 84.12 144 GLU A O 1
ATOM 1126 N N . ASP A 1 145 ? -15.487 -6.146 15.791 1.00 84.00 145 ASP A N 1
ATOM 1127 C CA . ASP A 1 145 ? -14.728 -7.199 15.110 1.00 84.00 145 ASP A CA 1
ATOM 1128 C C . ASP A 1 145 ? -14.062 -6.599 13.867 1.00 84.00 145 ASP A C 1
ATOM 1130 O O . ASP A 1 145 ? -14.726 -5.984 13.029 1.00 84.00 145 ASP A O 1
ATOM 1134 N N . ARG A 1 146 ? -12.737 -6.734 13.753 1.00 89.25 146 ARG A N 1
ATOM 1135 C CA . ARG A 1 146 ? -12.015 -6.242 12.577 1.00 89.25 146 ARG A CA 1
ATOM 1136 C C . ARG A 1 146 ? -12.446 -7.029 11.332 1.00 89.25 146 ARG A C 1
ATOM 1138 O O . ARG A 1 146 ? -12.429 -8.259 11.389 1.00 89.25 146 ARG A O 1
ATOM 1145 N N . PRO A 1 147 ? -12.762 -6.370 10.203 1.00 90.38 147 PRO A N 1
ATOM 1146 C CA . PRO A 1 147 ? -13.085 -7.069 8.962 1.00 90.38 147 PRO A CA 1
ATOM 1147 C C . PRO A 1 147 ? -11.881 -7.839 8.403 1.00 90.38 147 PRO A C 1
ATOM 1149 O O . PRO A 1 147 ? -10.720 -7.554 8.712 1.00 90.38 147 PRO A O 1
ATOM 1152 N N . ASP A 1 148 ? -12.146 -8.811 7.534 1.00 92.12 148 ASP A N 1
ATOM 1153 C CA . ASP A 1 148 ? -11.115 -9.422 6.697 1.00 92.12 148 ASP A CA 1
ATOM 1154 C C . ASP A 1 148 ? -10.706 -8.430 5.605 1.00 92.12 148 ASP A C 1
ATOM 1156 O O . ASP A 1 148 ? -11.488 -8.135 4.700 1.00 92.12 148 ASP A O 1
ATOM 1160 N N . ILE A 1 149 ? -9.482 -7.906 5.691 1.00 93.50 149 ILE A N 1
ATOM 1161 C CA . ILE A 1 149 ? -8.963 -6.920 4.740 1.00 93.50 149 ILE A CA 1
ATOM 1162 C C . ILE A 1 149 ? -8.126 -7.642 3.690 1.00 93.50 149 ILE A C 1
ATOM 1164 O O . ILE A 1 149 ? -7.136 -8.300 4.016 1.00 93.50 149 ILE A O 1
ATOM 1168 N N . LEU A 1 150 ? -8.490 -7.493 2.421 1.00 94.81 150 LEU A N 1
ATOM 1169 C CA . LEU A 1 150 ? -7.750 -8.029 1.284 1.00 94.81 150 LEU A CA 1
ATOM 1170 C C . LEU A 1 150 ? -7.297 -6.883 0.383 1.00 94.81 150 LEU A C 1
ATOM 1172 O O . LEU A 1 150 ? -8.128 -6.171 -0.168 1.00 94.81 150 LEU A O 1
ATOM 1176 N N . VAL A 1 151 ? -5.993 -6.737 0.189 1.00 95.12 151 VAL A N 1
ATOM 1177 C CA . VAL A 1 151 ? -5.396 -5.776 -0.739 1.00 95.12 151 VAL A CA 1
ATOM 1178 C C . VAL A 1 151 ? -4.777 -6.541 -1.901 1.00 95.12 151 VAL A C 1
ATOM 1180 O O . VAL A 1 151 ? -3.908 -7.389 -1.712 1.00 95.12 151 VAL A O 1
ATOM 1183 N N . LEU A 1 152 ? -5.227 -6.255 -3.116 1.00 95.00 152 LEU A N 1
ATOM 1184 C CA . LEU A 1 152 ? -4.700 -6.838 -4.342 1.00 95.00 152 LEU A CA 1
ATOM 1185 C C . LEU A 1 152 ? -3.909 -5.774 -5.092 1.00 95.00 152 LEU A C 1
ATOM 1187 O O . LEU A 1 152 ? -4.486 -4.787 -5.533 1.00 95.00 152 LEU A O 1
ATOM 1191 N N . LEU A 1 153 ? -2.607 -5.995 -5.257 1.00 95.19 153 LEU A N 1
ATOM 1192 C CA . LEU A 1 153 ? -1.718 -5.121 -6.017 1.00 95.19 153 LEU A CA 1
ATOM 1193 C C . LEU A 1 153 ? -1.418 -5.741 -7.383 1.00 95.19 153 LEU A C 1
ATOM 1195 O O . LEU A 1 153 ? -1.131 -6.936 -7.476 1.00 95.19 153 LEU A O 1
ATOM 1199 N N . ARG A 1 154 ? -1.454 -4.934 -8.445 1.00 94.69 154 ARG A N 1
ATOM 1200 C CA . ARG A 1 154 ? -1.222 -5.340 -9.834 1.00 94.69 154 ARG A CA 1
ATOM 1201 C C . ARG A 1 154 ? -0.321 -4.351 -10.560 1.00 94.69 154 ARG A C 1
ATOM 1203 O O . ARG A 1 154 ? -0.525 -3.139 -10.510 1.00 94.69 154 ARG A O 1
ATOM 1210 N N . GLN A 1 155 ? 0.624 -4.896 -11.313 1.00 93.00 155 GLN A N 1
ATOM 1211 C CA . GLN A 1 155 ? 1.418 -4.158 -12.286 1.00 93.00 155 GLN A CA 1
ATOM 1212 C C . GLN A 1 155 ? 1.258 -4.816 -13.658 1.00 93.00 155 GLN A C 1
ATOM 1214 O O . GLN A 1 155 ? 1.821 -5.880 -13.924 1.00 93.00 155 GLN A O 1
ATOM 1219 N N . GLU A 1 156 ? 0.483 -4.182 -14.533 1.00 89.38 156 GLU A N 1
ATOM 1220 C CA . GLU A 1 156 ? 0.061 -4.759 -15.815 1.00 89.38 156 GLU A CA 1
ATOM 1221 C C . GLU A 1 156 ? 1.227 -4.943 -16.792 1.00 89.38 156 GLU A C 1
ATOM 1223 O O . GLU A 1 156 ? 1.345 -6.003 -17.403 1.00 89.38 156 GLU A O 1
ATOM 1228 N N . ASP A 1 157 ? 2.142 -3.974 -16.885 1.00 88.00 157 ASP A N 1
ATOM 1229 C CA . ASP A 1 157 ? 3.272 -4.021 -17.829 1.00 88.00 157 ASP A CA 1
ATOM 1230 C C . ASP A 1 157 ? 4.177 -5.243 -17.626 1.00 88.00 157 ASP A C 1
ATOM 1232 O O . ASP A 1 157 ? 4.735 -5.786 -18.581 1.00 88.00 157 ASP A O 1
ATOM 1236 N N . LEU A 1 158 ? 4.319 -5.682 -16.373 1.00 86.81 158 LEU A N 1
ATOM 1237 C CA . LEU A 1 158 ? 5.138 -6.832 -15.992 1.00 86.81 158 LEU A CA 1
ATOM 1238 C C . LEU A 1 158 ? 4.311 -8.069 -15.622 1.00 86.81 158 LEU A C 1
ATOM 1240 O O . LEU A 1 158 ? 4.896 -9.093 -15.276 1.00 86.81 158 LEU A O 1
ATOM 1244 N N . GLN A 1 159 ? 2.978 -7.987 -15.694 1.00 90.19 159 GLN A N 1
ATOM 1245 C CA . GLN A 1 159 ? 2.057 -9.049 -15.271 1.00 90.19 159 GLN A CA 1
ATOM 1246 C C . GLN A 1 159 ? 2.329 -9.527 -13.831 1.00 90.19 159 GLN A C 1
ATOM 1248 O O . GLN A 1 159 ? 2.220 -10.714 -13.522 1.00 90.19 159 GLN A O 1
ATOM 1253 N N . LEU A 1 160 ? 2.713 -8.603 -12.944 1.00 91.06 160 LEU A N 1
ATOM 1254 C CA . LEU A 1 160 ? 2.938 -8.900 -11.532 1.00 91.06 160 LEU A CA 1
ATOM 1255 C C . LEU A 1 160 ? 1.638 -8.713 -10.758 1.00 91.06 160 LEU A C 1
ATOM 1257 O O . LEU A 1 160 ? 0.865 -7.786 -11.008 1.00 91.06 160 LEU A O 1
ATOM 1261 N N . THR A 1 161 ? 1.380 -9.613 -9.819 1.00 93.81 161 THR A N 1
ATOM 1262 C CA . THR A 1 161 ? 0.222 -9.557 -8.927 1.00 93.81 161 THR A CA 1
ATOM 1263 C C . THR A 1 161 ? 0.649 -10.029 -7.546 1.00 93.81 161 THR A C 1
ATOM 1265 O O . THR A 1 161 ? 1.449 -10.956 -7.438 1.00 93.81 161 THR A O 1
ATOM 1268 N N . SER A 1 162 ? 0.139 -9.375 -6.508 1.00 94.69 162 SER A N 1
ATOM 1269 C CA . SER A 1 162 ? 0.364 -9.748 -5.114 1.00 94.69 162 SER A CA 1
ATOM 1270 C C . SER A 1 162 ? -0.935 -9.598 -4.342 1.00 94.69 162 SER A C 1
ATOM 1272 O O . SER A 1 162 ? -1.596 -8.562 -4.435 1.00 94.69 162 SER A O 1
ATOM 1274 N N . MET A 1 163 ? -1.305 -10.633 -3.597 1.00 95.00 163 MET A N 1
ATOM 1275 C CA . MET A 1 163 ? -2.496 -10.640 -2.761 1.00 95.00 163 MET A CA 1
ATOM 1276 C C . MET A 1 163 ? -2.088 -10.582 -1.294 1.00 95.00 163 MET A C 1
ATOM 1278 O O . MET A 1 163 ? -1.513 -11.529 -0.768 1.00 95.00 163 MET A O 1
ATOM 1282 N N . ILE A 1 164 ? -2.426 -9.493 -0.619 1.00 95.88 164 ILE A N 1
ATOM 1283 C CA . ILE A 1 164 ? -2.139 -9.287 0.796 1.00 95.88 164 ILE A CA 1
ATOM 1284 C C . ILE A 1 164 ? -3.440 -9.411 1.581 1.00 95.88 164 ILE A C 1
ATOM 1286 O O . ILE A 1 164 ? -4.420 -8.745 1.264 1.00 95.88 164 ILE A O 1
ATOM 1290 N N . ARG A 1 165 ? -3.469 -10.250 2.613 1.00 95.19 165 ARG A N 1
ATOM 1291 C CA . ARG A 1 165 ? -4.655 -10.480 3.440 1.00 95.19 165 ARG A CA 1
ATOM 1292 C C . ARG A 1 165 ? -4.348 -10.292 4.915 1.00 95.19 165 ARG A C 1
ATOM 1294 O O . ARG A 1 165 ? -3.507 -11.010 5.455 1.00 95.19 165 ARG A O 1
ATOM 1301 N N . LEU A 1 166 ? -5.089 -9.412 5.575 1.00 93.94 166 LEU A N 1
ATOM 1302 C CA . LEU A 1 166 ? -5.131 -9.281 7.024 1.00 93.94 166 LEU A CA 1
ATOM 1303 C C . LEU A 1 166 ? -6.460 -9.835 7.545 1.00 93.94 166 LEU A C 1
ATOM 1305 O O . LEU A 1 166 ? -7.501 -9.191 7.448 1.00 93.94 166 LEU A O 1
ATOM 1309 N N . SER A 1 167 ? -6.411 -11.033 8.123 1.00 92.25 167 SER A N 1
ATOM 1310 C CA . SER A 1 167 ? -7.597 -11.663 8.706 1.00 92.25 167 SER A CA 1
ATOM 1311 C C . SER A 1 167 ? -8.016 -11.014 10.034 1.00 92.25 167 SER A C 1
ATOM 1313 O O . SER A 1 167 ? -7.146 -10.502 10.747 1.00 92.25 167 SER A O 1
ATOM 1315 N N . PRO A 1 168 ? -9.303 -11.103 10.433 1.00 89.75 168 PRO A N 1
ATOM 1316 C CA . PRO A 1 168 ? -9.875 -10.432 11.613 1.00 89.75 168 PRO A CA 1
ATOM 1317 C C . PRO A 1 168 ? -9.072 -10.567 12.913 1.00 89.75 168 PRO A C 1
ATOM 1319 O O . PRO A 1 168 ? -8.949 -9.625 13.683 1.00 89.75 168 PRO A O 1
ATOM 1322 N N . TRP A 1 169 ? -8.452 -11.729 13.132 1.00 85.44 169 TRP A N 1
ATOM 1323 C CA . TRP A 1 169 ? -7.758 -12.065 14.383 1.00 85.44 169 TRP A CA 1
ATOM 1324 C C . TRP A 1 169 ? -6.233 -12.114 14.257 1.00 85.44 169 TRP A C 1
ATOM 1326 O O . TRP A 1 169 ? -5.535 -12.399 15.231 1.00 85.44 169 TRP A O 1
ATOM 1336 N N . SER A 1 170 ? -5.702 -11.892 13.052 1.00 88.25 170 SER A N 1
ATOM 1337 C CA . SER A 1 170 ? -4.267 -12.023 12.799 1.00 88.25 170 SER A CA 1
ATOM 1338 C C . SER A 1 170 ? -3.494 -10.811 13.315 1.00 88.25 170 SER A C 1
ATOM 1340 O O . SER A 1 170 ? -3.965 -9.683 13.246 1.00 88.25 170 SER A O 1
ATOM 1342 N N . ILE A 1 171 ? -2.283 -11.008 13.823 1.00 83.50 171 ILE A N 1
ATOM 1343 C CA . ILE A 1 171 ? -1.407 -9.882 14.202 1.00 83.50 171 ILE A CA 1
ATOM 1344 C C . ILE A 1 171 ? -0.583 -9.412 12.995 1.00 83.50 171 ILE A C 1
ATOM 1346 O O . ILE A 1 171 ? -0.154 -8.265 12.956 1.00 83.50 171 ILE A O 1
ATOM 1350 N N . ALA A 1 172 ? -0.416 -10.282 11.998 1.00 88.56 172 ALA A N 1
ATOM 1351 C CA . ALA A 1 172 ? 0.347 -10.016 10.789 1.00 88.56 172 ALA A CA 1
ATOM 1352 C C . ALA A 1 172 ? -0.485 -10.337 9.534 1.00 88.56 172 ALA A C 1
ATOM 1354 O O . ALA A 1 172 ? -1.283 -11.287 9.546 1.00 88.56 172 ALA A O 1
ATOM 1355 N N . PRO A 1 173 ? -0.324 -9.572 8.447 1.00 93.38 173 PRO A N 1
ATOM 1356 C CA . PRO A 1 173 ? -0.889 -9.916 7.158 1.00 93.38 173 PRO A CA 1
ATOM 1357 C C . PRO A 1 173 ? -0.167 -11.121 6.541 1.00 93.38 173 PRO A C 1
ATOM 1359 O O . PRO A 1 173 ? 0.930 -11.514 6.930 1.00 93.38 173 PRO A O 1
ATOM 1362 N N . SER A 1 174 ? -0.818 -11.729 5.559 1.00 92.50 174 SER A N 1
ATOM 1363 C CA . SER A 1 174 ? -0.292 -12.832 4.760 1.00 92.50 174 SER A CA 1
ATOM 1364 C C . SER A 1 174 ? -0.226 -12.431 3.296 1.00 92.50 174 SER A C 1
ATOM 1366 O O . SER A 1 174 ? -1.125 -11.757 2.800 1.00 92.50 174 SER A O 1
ATOM 1368 N N . ARG A 1 175 ? 0.814 -12.879 2.599 1.00 91.88 175 ARG A N 1
ATOM 1369 C CA . ARG A 1 175 ? 1.033 -12.647 1.174 1.00 91.88 175 ARG A CA 1
ATOM 1370 C C . ARG A 1 175 ? 0.784 -13.930 0.396 1.00 91.88 175 ARG A C 1
ATOM 1372 O O . ARG A 1 175 ? 1.351 -14.973 0.707 1.00 91.88 175 ARG A O 1
ATOM 1379 N N . ASP A 1 176 ? -0.082 -13.873 -0.607 1.00 86.19 176 ASP A N 1
ATOM 1380 C CA . ASP A 1 176 ? -0.437 -14.989 -1.491 1.00 86.19 176 ASP A CA 1
ATOM 1381 C C . ASP A 1 176 ? -0.850 -16.260 -0.719 1.00 86.19 176 ASP A C 1
ATOM 1383 O O . ASP A 1 176 ? -0.542 -17.392 -1.095 1.00 86.19 176 ASP A O 1
ATOM 1387 N N . GLY A 1 177 ? -1.536 -16.063 0.413 1.00 71.50 177 GLY A N 1
ATOM 1388 C CA . GLY A 1 177 ? -1.968 -17.137 1.313 1.00 71.50 177 GLY A CA 1
ATOM 1389 C C . GLY A 1 177 ? -0.864 -17.723 2.201 1.00 71.50 177 GLY A C 1
ATOM 1390 O O . GLY A 1 177 ? -1.119 -18.681 2.930 1.00 71.50 177 GLY A O 1
ATOM 1391 N N . ARG A 1 178 ? 0.349 -17.162 2.177 1.00 65.88 178 ARG A N 1
ATOM 1392 C CA . ARG A 1 178 ? 1.434 -17.473 3.111 1.00 65.88 178 ARG A CA 1
ATOM 1393 C C . ARG A 1 178 ? 1.537 -16.351 4.132 1.00 65.88 178 ARG A C 1
ATOM 1395 O O . ARG A 1 178 ? 1.789 -15.207 3.773 1.00 65.88 178 ARG 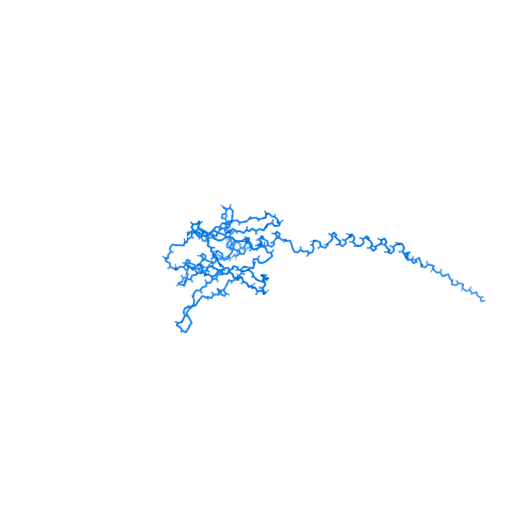A O 1
ATOM 1402 N N . ALA A 1 179 ? 1.324 -16.659 5.406 1.00 60.09 179 ALA A N 1
ATOM 1403 C CA . ALA A 1 179 ? 1.726 -15.732 6.455 1.00 60.09 179 ALA A CA 1
ATOM 1404 C C . ALA A 1 179 ? 3.252 -15.601 6.394 1.00 60.09 179 ALA A C 1
ATOM 1406 O O . ALA A 1 179 ? 3.947 -16.620 6.437 1.00 60.09 179 ALA A O 1
ATOM 1407 N N . GLU A 1 180 ? 3.766 -14.379 6.261 1.00 56.53 180 GLU A N 1
ATOM 1408 C CA . GLU A 1 180 ? 5.167 -14.139 6.587 1.00 56.53 180 GLU A CA 1
ATOM 1409 C C . GLU A 1 180 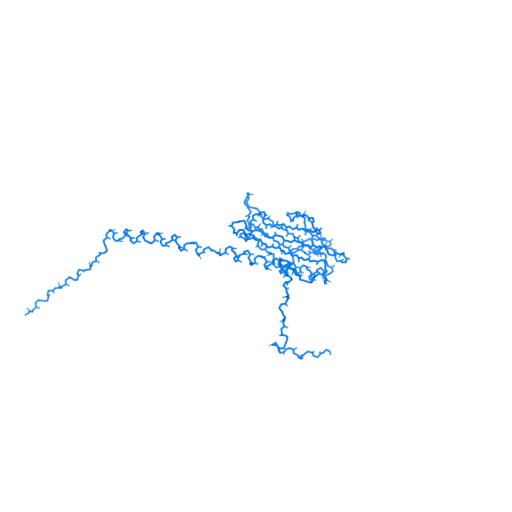? 5.260 -14.306 8.100 1.00 56.53 180 GLU A C 1
ATOM 1411 O O . GLU A 1 180 ? 4.689 -13.534 8.872 1.00 56.53 180 GLU A O 1
ATOM 1416 N N . ALA A 1 181 ? 5.863 -15.413 8.534 1.00 48.19 181 ALA A N 1
ATOM 1417 C CA . ALA A 1 181 ? 6.241 -15.544 9.926 1.00 48.19 181 ALA A CA 1
ATOM 1418 C C . ALA A 1 181 ? 7.176 -14.369 10.218 1.00 48.19 181 ALA A C 1
ATOM 1420 O O . ALA A 1 181 ? 8.129 -14.165 9.469 1.00 48.19 181 ALA A O 1
ATOM 1421 N N . MET A 1 182 ? 6.889 -13.590 11.268 1.00 48.97 182 MET A N 1
ATOM 1422 C CA . MET A 1 182 ? 7.903 -12.705 11.838 1.00 48.97 182 MET A CA 1
ATOM 1423 C C . MET A 1 182 ? 9.152 -13.561 12.012 1.00 48.97 182 MET A C 1
ATOM 1425 O O . MET A 1 182 ? 9.075 -14.569 12.720 1.00 48.97 182 MET A O 1
ATOM 1429 N N . ASP A 1 183 ? 10.239 -13.215 11.320 1.00 44.50 183 ASP A N 1
ATOM 1430 C CA . ASP A 1 183 ? 11.510 -13.904 11.501 1.00 44.50 183 ASP A CA 1
ATOM 1431 C C . ASP A 1 183 ? 11.759 -13.999 13.004 1.00 44.50 183 ASP A C 1
ATOM 1433 O O . ASP A 1 183 ? 11.643 -13.005 13.728 1.00 44.50 183 ASP A O 1
ATOM 1437 N N . GLU A 1 184 ? 11.986 -15.222 13.478 1.00 39.69 184 GLU A N 1
ATOM 1438 C CA . GLU A 1 184 ? 12.238 -15.508 14.880 1.00 39.69 184 GLU A CA 1
ATOM 1439 C C . GLU A 1 184 ? 13.413 -14.629 15.314 1.00 39.69 184 GLU A C 1
ATOM 1441 O O . GLU A 1 184 ? 14.558 -14.841 14.912 1.00 39.69 184 GLU A O 1
ATOM 1446 N N . ILE A 1 185 ? 13.117 -13.562 16.061 1.00 49.22 185 ILE A N 1
ATOM 1447 C CA . ILE A 1 185 ? 14.149 -12.708 16.630 1.00 49.22 185 ILE A CA 1
ATOM 1448 C C . ILE A 1 185 ? 14.814 -13.565 17.695 1.00 49.22 185 ILE A C 1
ATOM 1450 O O . ILE A 1 185 ? 14.274 -13.729 18.788 1.00 49.22 185 ILE A O 1
ATOM 1454 N N . ASP A 1 186 ? 15.968 -14.127 17.353 1.00 44.97 186 ASP A N 1
ATOM 1455 C CA . ASP A 1 186 ? 16.832 -14.822 18.292 1.00 44.97 186 ASP A CA 1
ATOM 1456 C C . ASP A 1 186 ? 17.272 -13.832 19.384 1.00 44.97 186 ASP A C 1
ATOM 1458 O O . ASP A 1 186 ? 18.174 -13.004 19.208 1.00 44.97 186 ASP A O 1
ATOM 1462 N N . LEU A 1 187 ? 16.569 -13.879 20.516 1.00 52.84 187 LEU A N 1
ATOM 1463 C CA . LEU A 1 187 ? 16.859 -13.068 21.694 1.00 52.84 187 LEU A CA 1
ATOM 1464 C C . LEU A 1 187 ? 18.175 -13.497 22.361 1.00 52.84 187 LEU A C 1
ATOM 1466 O O . LEU A 1 187 ? 18.793 -12.675 23.050 1.00 52.84 187 LEU A O 1
ATOM 1470 N N . ASP A 1 188 ? 18.642 -14.724 22.108 1.00 58.34 188 ASP A N 1
ATOM 1471 C CA . ASP A 1 188 ? 19.901 -15.245 22.641 1.00 58.34 188 ASP A CA 1
ATOM 1472 C C . ASP A 1 188 ? 21.097 -14.617 21.905 1.00 58.34 188 ASP A C 1
ATOM 1474 O O . ASP A 1 188 ? 22.122 -14.304 22.519 1.00 58.34 188 ASP A O 1
ATOM 1478 N N . GLY A 1 189 ? 20.939 -14.304 20.613 1.00 53.94 189 GLY A N 1
ATOM 1479 C CA . GLY A 1 189 ? 21.936 -13.598 19.799 1.00 53.94 189 GLY A CA 1
ATOM 1480 C C . GLY A 1 189 ? 22.169 -12.126 20.180 1.00 53.94 189 GLY A C 1
ATOM 1481 O O . GLY A 1 189 ? 23.209 -11.558 19.839 1.00 53.94 189 GLY A O 1
ATOM 1482 N N . LEU A 1 190 ? 21.236 -11.498 20.909 1.00 56.75 190 LEU A N 1
ATOM 1483 C CA . LEU A 1 190 ? 21.288 -10.079 21.303 1.00 56.75 190 LEU A CA 1
ATOM 1484 C C . LEU A 1 190 ? 21.761 -9.841 22.748 1.00 56.75 190 LEU A C 1
ATOM 1486 O O . LEU A 1 190 ? 21.858 -8.685 23.168 1.00 56.75 190 LEU A O 1
ATOM 1490 N N . GLY A 1 191 ? 22.068 -10.897 23.512 1.00 50.00 191 GLY A N 1
ATOM 1491 C CA . GLY A 1 191 ? 22.631 -10.780 24.863 1.00 50.00 191 GLY A CA 1
ATOM 1492 C C . GLY A 1 191 ? 21.732 -10.044 25.866 1.00 50.00 191 GLY A C 1
ATOM 1493 O O . GLY A 1 191 ? 22.234 -9.430 26.804 1.00 50.00 191 GLY A O 1
ATOM 1494 N N . ARG A 1 192 ? 20.406 -10.066 25.666 1.00 56.66 192 ARG A N 1
ATOM 1495 C CA . ARG A 1 192 ? 19.413 -9.404 26.536 1.00 56.66 192 ARG A CA 1
ATOM 1496 C C . ARG A 1 192 ? 18.734 -10.361 27.524 1.00 56.66 192 ARG A C 1
ATOM 1498 O O . ARG A 1 192 ? 17.596 -10.132 27.918 1.00 56.66 192 ARG A O 1
ATOM 1505 N N . SER A 1 193 ? 19.427 -11.417 27.944 1.00 53.47 193 SER A N 1
ATOM 1506 C CA . SER A 1 193 ? 18.901 -12.415 28.886 1.00 53.47 193 SER A CA 1
ATOM 1507 C C . SER A 1 193 ? 18.828 -11.941 30.346 1.00 53.47 193 SER A C 1
ATOM 1509 O O . SER A 1 193 ? 18.315 -12.670 31.186 1.00 53.47 193 SER A O 1
ATOM 1511 N N . GLU A 1 194 ? 19.322 -10.745 30.674 1.00 53.06 194 GLU A N 1
ATOM 1512 C CA . GLU A 1 194 ? 19.211 -10.155 32.015 1.00 53.06 194 GLU A CA 1
ATOM 1513 C C . GLU A 1 194 ? 18.269 -8.946 31.991 1.00 53.06 194 GLU A C 1
ATOM 1515 O O . GLU A 1 194 ? 18.688 -7.790 31.989 1.00 53.06 194 GLU A O 1
ATOM 1520 N N . VAL A 1 195 ? 16.965 -9.213 31.972 1.00 50.00 195 VAL A N 1
ATOM 1521 C CA . VAL A 1 195 ? 15.991 -8.292 32.563 1.00 50.00 195 VAL A CA 1
ATOM 1522 C C . VAL A 1 195 ? 15.256 -9.093 33.627 1.00 50.00 195 VAL A C 1
ATOM 1524 O O . VAL A 1 195 ? 14.382 -9.899 33.313 1.00 50.00 195 VAL A O 1
ATOM 1527 N N . ASP A 1 196 ? 15.692 -8.916 34.873 1.00 47.47 196 ASP A N 1
ATOM 1528 C CA . ASP A 1 196 ? 14.979 -9.380 36.064 1.00 47.47 196 ASP A CA 1
ATOM 1529 C C . ASP A 1 196 ? 13.587 -8.726 36.068 1.00 47.47 196 ASP A C 1
ATOM 1531 O O . ASP A 1 196 ? 13.468 -7.507 35.905 1.00 47.47 196 ASP A O 1
ATOM 1535 N N . TRP A 1 197 ? 12.548 -9.550 36.179 1.00 60.75 197 TRP A N 1
ATOM 1536 C CA . TRP A 1 197 ? 11.147 -9.137 36.285 1.00 60.75 197 TRP A CA 1
ATOM 1537 C C . TRP A 1 197 ? 10.785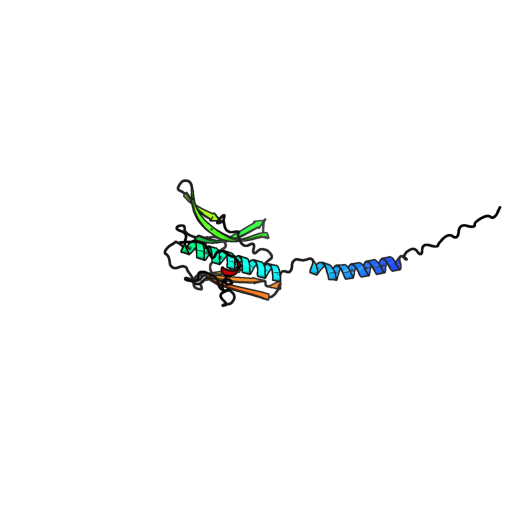 -8.715 37.711 1.00 60.75 197 TRP A C 1
ATOM 1539 O O . TRP A 1 197 ? 11.341 -9.286 38.676 1.00 60.75 197 TRP A O 1
#